Protein AF-A0A453B2I0-F1 (afdb_monomer_lite)

Foldseek 3Di:
DFDFDKDFLDDDDDDQAEAQADQDQLLQPQFACLLVSLCVSCVVCLVVLGAYEYAHDQRSQAAHDDDVCCVPPVHDPDDDWDPAPDDDPDPGPGGDRDTHQPVNNVVSCVVSSPPRYPFAFDDPQQPPGGRFDKDFDADPVGRVHGQEIETHFECYHRVDFRHRDPSSLVVCVVVCCVNPVPLPHGYMYGHGAAAPVCQVVQAALCHDPPDPDDPCSNPHGHGHGPHYDCNVVSQVPRPNDDDDPD

Structure (mmCIF, N/CA/C/O backbone):
data_AF-A0A453B2I0-F1
#
_entry.id   AF-A0A453B2I0-F1
#
loop_
_atom_site.group_PDB
_atom_site.id
_atom_site.type_symbol
_atom_site.label_atom_id
_atom_site.label_alt_id
_atom_site.label_comp_id
_atom_site.label_asym_id
_atom_site.label_entity_id
_atom_site.label_seq_id
_atom_site.pdbx_PDB_ins_code
_atom_site.Cartn_x
_atom_site.Cartn_y
_atom_site.Cartn_z
_atom_site.occupancy
_atom_site.B_iso_or_equiv
_atom_site.auth_seq_id
_atom_site.auth_comp_id
_atom_site.auth_asym_id
_atom_site.auth_atom_id
_atom_site.pdbx_PDB_model_num
ATOM 1 N N . PRO A 1 1 ? 13.170 -11.222 -2.798 1.00 34.62 1 PRO A N 1
ATOM 2 C CA . PRO A 1 1 ? 11.830 -11.219 -2.153 1.00 34.62 1 PRO A CA 1
ATOM 3 C C . PRO A 1 1 ? 11.891 -10.342 -0.904 1.00 34.62 1 PRO A C 1
ATOM 5 O O . PRO A 1 1 ? 12.577 -10.706 0.041 1.00 34.62 1 PRO A O 1
ATOM 8 N N . ARG A 1 2 ? 11.288 -9.147 -0.922 1.00 44.72 2 ARG A N 1
ATOM 9 C CA . ARG A 1 2 ? 11.436 -8.199 0.192 1.00 44.72 2 ARG A CA 1
ATOM 10 C C . ARG A 1 2 ? 10.620 -8.670 1.405 1.00 44.72 2 ARG A C 1
ATOM 12 O O . ARG A 1 2 ? 9.463 -9.065 1.270 1.00 44.72 2 ARG A O 1
ATOM 19 N N . THR A 1 3 ? 11.234 -8.658 2.588 1.00 35.91 3 THR A N 1
ATOM 20 C CA . THR A 1 3 ? 10.587 -8.991 3.867 1.00 35.91 3 THR A CA 1
ATOM 21 C C . THR A 1 3 ? 9.448 -8.008 4.139 1.00 35.91 3 THR A C 1
ATOM 23 O O . THR A 1 3 ? 9.692 -6.815 4.275 1.00 35.91 3 THR A O 1
ATOM 26 N N . GLN A 1 4 ? 8.211 -8.500 4.209 1.00 45.75 4 GLN A N 1
ATOM 27 C CA . GLN A 1 4 ? 7.006 -7.694 4.440 1.00 45.75 4 GLN A CA 1
ATOM 28 C C . GLN A 1 4 ? 6.841 -7.356 5.929 1.00 45.75 4 GLN A C 1
ATOM 30 O O . GLN A 1 4 ? 7.107 -8.194 6.793 1.00 45.75 4 GLN A O 1
ATOM 35 N N . VAL A 1 5 ? 6.350 -6.151 6.239 1.00 40.97 5 VAL A N 1
ATOM 36 C CA . VAL A 1 5 ? 6.041 -5.733 7.616 1.00 40.97 5 VAL A CA 1
ATOM 37 C C . VAL A 1 5 ? 4.532 -5.676 7.825 1.00 40.97 5 VAL A C 1
ATOM 39 O O . VAL A 1 5 ? 3.816 -4.919 7.183 1.00 40.97 5 VAL A O 1
ATOM 42 N N . SER A 1 6 ? 4.041 -6.462 8.779 1.00 44.38 6 SER A N 1
ATOM 43 C CA . SER A 1 6 ? 2.714 -6.282 9.374 1.00 44.38 6 SER A CA 1
ATOM 44 C C . SER A 1 6 ? 2.896 -5.908 10.835 1.00 44.38 6 SER A C 1
ATOM 46 O O . SER A 1 6 ? 3.494 -6.678 11.587 1.00 44.38 6 SER A O 1
A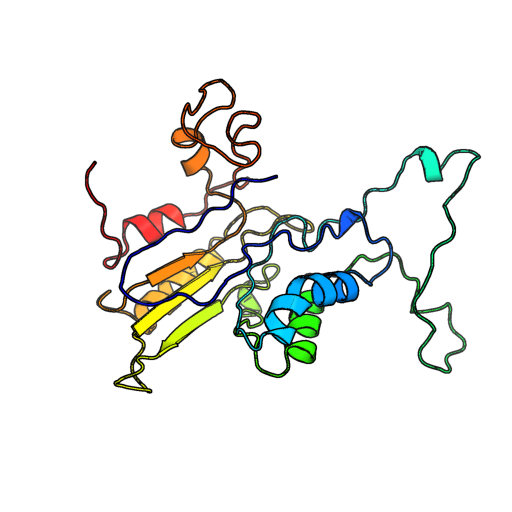TOM 48 N N . VAL A 1 7 ? 2.378 -4.754 11.258 1.00 42.12 7 VAL A N 1
ATOM 49 C CA . VAL A 1 7 ? 2.330 -4.417 12.684 1.00 42.12 7 VAL A CA 1
ATOM 50 C C . VAL A 1 7 ? 1.021 -4.966 13.246 1.00 42.12 7 VAL A C 1
ATOM 52 O O . VAL A 1 7 ? -0.062 -4.439 12.984 1.00 42.12 7 VAL A O 1
ATOM 55 N N . LEU A 1 8 ? 1.127 -6.069 13.993 1.00 33.72 8 LEU A N 1
ATOM 56 C CA . LEU A 1 8 ? -0.002 -6.715 14.657 1.00 33.72 8 LEU A CA 1
ATOM 57 C C . LEU A 1 8 ? -0.213 -6.126 16.059 1.00 33.72 8 LEU A C 1
ATOM 59 O O . LEU A 1 8 ? 0.605 -6.365 16.945 1.00 33.72 8 LEU A O 1
ATOM 63 N N . VAL A 1 9 ? -1.343 -5.454 16.299 1.00 36.81 9 VAL A N 1
ATOM 64 C CA . VAL A 1 9 ? -1.852 -5.201 17.658 1.00 36.81 9 VAL A CA 1
ATOM 65 C C . VAL A 1 9 ? -3.066 -6.110 17.891 1.00 36.81 9 VAL A C 1
ATOM 67 O O . VAL A 1 9 ? -4.068 -6.047 17.184 1.00 36.81 9 VAL A O 1
ATOM 70 N N . GLN A 1 10 ? -2.936 -7.053 18.829 1.00 29.27 10 GLN A N 1
ATOM 71 C CA . GLN A 1 10 ? -3.832 -8.212 18.974 1.00 29.27 10 GLN A CA 1
ATOM 72 C C . GLN A 1 10 ? -5.294 -7.890 19.340 1.00 29.27 10 GLN A C 1
ATOM 74 O O . GLN A 1 10 ? -5.550 -7.144 20.284 1.00 29.27 10 GLN A O 1
ATOM 79 N N . SER A 1 11 ? -6.225 -8.639 18.719 1.00 32.22 11 SER A N 1
ATOM 80 C CA . SER A 1 11 ? -7.375 -9.298 19.378 1.00 32.22 11 SER A CA 1
ATOM 81 C C . SER A 1 11 ? -8.093 -10.314 18.457 1.00 32.22 11 SER A C 1
ATOM 83 O O . SER A 1 11 ? -8.585 -9.954 17.392 1.00 32.22 11 SER A O 1
ATOM 85 N N . GLY A 1 12 ? -8.164 -11.579 18.898 1.00 34.41 12 GLY A N 1
ATOM 86 C CA . GLY A 1 12 ? -9.305 -12.522 18.839 1.00 34.41 12 GLY A CA 1
ATOM 87 C C . GLY A 1 12 ? -10.030 -12.943 17.543 1.00 34.41 12 GLY A C 1
ATOM 88 O O . GLY A 1 12 ? -10.676 -13.988 17.566 1.00 34.41 12 GLY A O 1
ATOM 89 N N . GLY A 1 13 ? -9.979 -12.202 16.436 1.00 39.69 13 GLY A N 1
ATOM 90 C CA . GLY A 1 13 ? -10.723 -12.521 15.205 1.00 39.69 13 GLY A CA 1
ATOM 91 C C . GLY A 1 13 ? -9.859 -13.176 14.125 1.00 39.69 13 GLY A C 1
ATOM 92 O O . GLY A 1 13 ? -8.660 -12.918 14.056 1.00 39.69 13 GLY A O 1
ATOM 93 N N . ARG A 1 14 ? -10.448 -13.999 13.239 1.00 46.69 14 ARG A N 1
ATOM 94 C CA . ARG A 1 14 ? -9.768 -14.401 11.991 1.00 46.69 14 ARG A CA 1
ATOM 95 C C . ARG A 1 14 ? -9.670 -13.160 11.089 1.00 46.69 14 ARG A C 1
ATOM 97 O O . ARG A 1 14 ? -10.722 -12.686 10.659 1.00 46.69 14 ARG A O 1
ATOM 104 N N . PRO A 1 15 ? -8.471 -12.616 10.812 1.00 58.12 15 PRO A N 1
ATOM 105 C CA . PRO A 1 15 ? -8.341 -11.414 9.998 1.00 58.12 15 PRO A CA 1
ATOM 106 C C . PRO A 1 15 ? -8.718 -11.703 8.542 1.00 58.12 15 PRO A C 1
ATOM 108 O O . PRO A 1 15 ? -8.568 -12.831 8.063 1.00 58.12 15 PRO A O 1
ATOM 111 N N . ILE A 1 16 ? -9.174 -10.674 7.828 1.00 59.69 16 ILE A N 1
ATOM 112 C CA . ILE A 1 16 ? -9.364 -10.736 6.376 1.00 59.69 16 ILE A CA 1
ATOM 113 C C . ILE A 1 16 ? -7.984 -10.949 5.732 1.00 59.69 16 ILE A C 1
ATOM 115 O O . ILE A 1 16 ? -7.068 -10.167 6.017 1.00 59.69 16 ILE A O 1
ATOM 119 N N . PRO A 1 17 ? -7.799 -11.984 4.884 1.00 72.00 17 PRO A N 1
ATOM 120 C CA . PRO A 1 17 ? -6.558 -12.165 4.146 1.00 72.00 17 PRO A CA 1
ATOM 121 C C . PRO A 1 17 ? -6.217 -10.892 3.381 1.00 72.00 17 PRO A C 1
ATOM 123 O O . PRO A 1 17 ? -7.008 -10.412 2.568 1.00 72.00 17 PRO A O 1
ATOM 126 N N . SER A 1 18 ? -5.044 -10.342 3.669 1.00 67.00 18 SER A N 1
ATOM 127 C CA . SER A 1 18 ? -4.593 -9.096 3.071 1.00 67.00 18 SER A CA 1
ATOM 128 C C . SER A 1 18 ? -3.330 -9.362 2.267 1.00 67.00 18 SER A C 1
ATOM 130 O O . SER A 1 18 ? -2.292 -9.604 2.881 1.00 67.00 18 SER A O 1
ATOM 132 N N . PRO A 1 19 ? -3.387 -9.387 0.924 1.00 67.25 19 PRO A N 1
ATOM 133 C CA . PRO A 1 19 ? -2.178 -9.362 0.122 1.00 67.25 19 PRO A CA 1
ATOM 134 C C . PRO A 1 19 ? -1.376 -8.102 0.437 1.00 67.25 19 PRO A C 1
ATOM 136 O O . PRO A 1 19 ? -1.877 -6.984 0.303 1.00 67.25 19 PRO A O 1
ATOM 139 N N . LEU A 1 20 ? -0.142 -8.294 0.893 1.00 78.50 20 LEU A N 1
ATOM 140 C CA . LEU A 1 20 ? 0.717 -7.215 1.367 1.00 78.50 20 LEU A CA 1
ATOM 141 C C . LEU A 1 20 ? 1.665 -6.730 0.271 1.00 78.50 20 LEU A C 1
ATOM 143 O O . LEU A 1 20 ? 2.849 -6.585 0.538 1.00 78.50 20 LEU A O 1
ATOM 147 N N . GLY A 1 21 ? 1.159 -6.512 -0.941 1.00 77.12 21 GLY A N 1
ATOM 148 C CA . GLY A 1 21 ? 1.924 -6.012 -2.085 1.00 77.12 21 GLY A CA 1
ATOM 149 C C . GLY A 1 21 ? 2.740 -7.060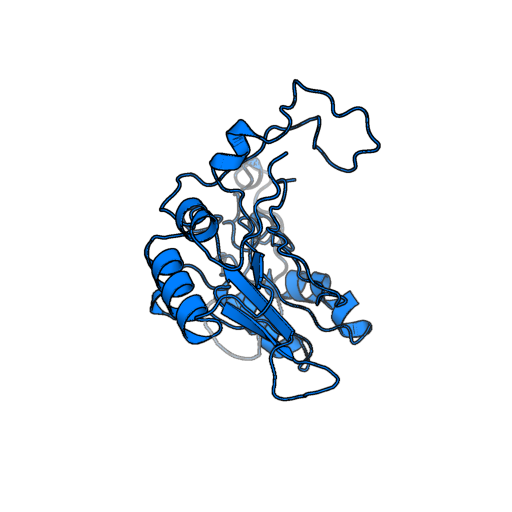 -2.841 1.00 77.12 21 GLY A C 1
ATOM 150 O O . GLY A 1 21 ? 2.861 -8.209 -2.410 1.00 77.12 21 GLY A O 1
ATOM 151 N N . ASP A 1 22 ? 3.292 -6.630 -3.975 1.00 84.88 22 ASP A N 1
ATOM 152 C CA . ASP A 1 22 ? 4.117 -7.407 -4.909 1.00 84.88 22 ASP A CA 1
ATOM 153 C C . ASP A 1 22 ? 3.416 -8.671 -5.442 1.00 84.88 22 ASP A C 1
ATOM 155 O O . ASP A 1 22 ? 4.010 -9.746 -5.570 1.00 84.88 22 ASP A O 1
ATOM 159 N N . LEU A 1 23 ? 2.126 -8.555 -5.764 1.00 78.50 23 LEU A N 1
ATOM 160 C CA . LEU A 1 23 ? 1.372 -9.625 -6.423 1.00 78.50 23 LEU A CA 1
ATOM 161 C C . LEU A 1 23 ? 1.708 -9.743 -7.905 1.00 78.50 23 LEU A C 1
ATOM 163 O O . LEU A 1 23 ? 1.599 -10.827 -8.486 1.00 78.50 23 LEU A O 1
ATOM 167 N N . VAL A 1 24 ? 2.081 -8.627 -8.522 1.00 76.94 24 VAL A N 1
ATOM 168 C CA . VAL A 1 24 ? 2.541 -8.574 -9.903 1.00 76.94 24 VAL A CA 1
ATOM 169 C C . VAL A 1 24 ? 3.858 -7.824 -9.956 1.00 76.94 24 VAL A C 1
ATOM 171 O O . VAL A 1 24 ? 4.085 -6.876 -9.218 1.00 76.94 24 VAL A O 1
ATOM 174 N N . THR A 1 25 ? 4.739 -8.240 -10.856 1.00 75.38 25 THR A N 1
ATOM 175 C CA . THR A 1 25 ? 5.940 -7.471 -11.182 1.00 75.38 25 THR A CA 1
ATOM 176 C C . THR A 1 25 ? 5.654 -6.736 -12.481 1.00 75.38 25 THR A C 1
ATOM 178 O O . THR A 1 25 ? 5.808 -7.292 -13.571 1.00 75.38 25 THR A O 1
ATOM 181 N N . ALA A 1 26 ? 5.134 -5.511 -12.370 1.00 63.25 26 ALA A N 1
ATOM 182 C CA . ALA A 1 26 ? 4.704 -4.724 -13.525 1.00 63.25 26 ALA A CA 1
ATOM 183 C C . ALA A 1 26 ? 5.858 -4.424 -14.499 1.00 63.25 26 ALA A C 1
ATOM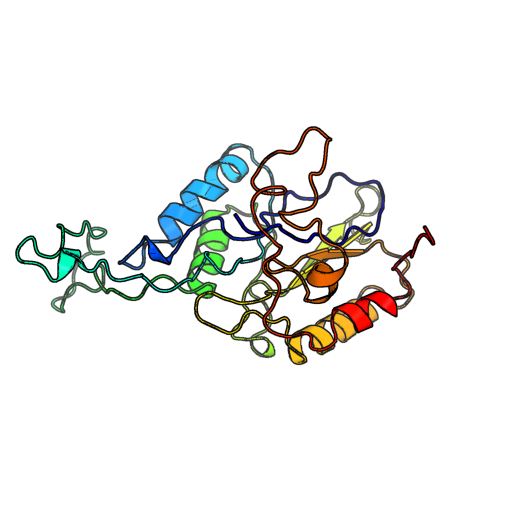 185 O O . ALA A 1 26 ? 5.611 -4.273 -15.696 1.00 63.25 26 ALA A O 1
ATOM 186 N N . ASN A 1 27 ? 7.113 -4.475 -14.031 1.00 63.53 27 ASN A N 1
ATOM 187 C CA . ASN A 1 27 ? 8.300 -4.341 -14.876 1.00 63.53 27 ASN A CA 1
ATOM 188 C C . ASN A 1 27 ? 8.436 -5.432 -15.956 1.00 63.53 27 ASN A C 1
ATOM 190 O O . ASN A 1 27 ? 9.215 -5.262 -16.884 1.00 63.53 27 ASN A O 1
ATOM 194 N N . ASN A 1 28 ? 7.691 -6.537 -15.847 1.00 58.59 28 ASN A N 1
ATOM 195 C CA . ASN A 1 28 ? 7.706 -7.646 -16.800 1.00 58.59 28 ASN A CA 1
ATOM 196 C C . ASN A 1 28 ? 6.510 -7.614 -17.764 1.00 58.59 28 ASN A C 1
ATOM 198 O O . ASN A 1 28 ? 6.347 -8.524 -18.579 1.00 58.59 28 ASN A O 1
ATOM 202 N N . VAL A 1 29 ? 5.653 -6.590 -17.677 1.00 70.56 29 VAL A N 1
ATOM 203 C CA . VAL A 1 29 ? 4.478 -6.443 -18.541 1.00 70.56 29 VAL A CA 1
ATOM 204 C C . VAL A 1 29 ? 4.628 -5.160 -19.370 1.00 70.56 29 VAL A C 1
ATOM 206 O O . VAL A 1 29 ? 4.280 -4.079 -18.899 1.00 70.56 29 VAL A O 1
ATOM 209 N N . PRO A 1 30 ? 5.150 -5.253 -20.609 1.00 63.34 30 PRO A N 1
ATOM 210 C CA . PRO A 1 30 ? 5.475 -4.073 -21.413 1.00 63.34 30 PRO A CA 1
ATOM 211 C C . PRO A 1 30 ? 4.244 -3.248 -21.818 1.00 63.34 30 PRO A C 1
ATOM 213 O O . PRO A 1 30 ? 4.336 -2.035 -21.979 1.00 63.34 30 PRO A O 1
ATOM 216 N N . VAL A 1 31 ? 3.088 -3.898 -21.971 1.00 63.94 31 VAL A N 1
ATOM 217 C CA . VAL A 1 31 ? 1.804 -3.285 -22.356 1.00 63.94 31 VAL A CA 1
ATOM 218 C C . VAL A 1 31 ? 0.918 -3.138 -21.117 1.00 63.94 31 VAL A C 1
ATOM 220 O O . VAL A 1 31 ? 1.077 -3.904 -20.172 1.00 63.94 31 VAL A O 1
ATOM 223 N N . ALA A 1 32 ? -0.034 -2.198 -21.113 1.00 64.19 32 ALA A N 1
ATOM 224 C CA . ALA A 1 32 ? -1.012 -1.988 -20.034 1.00 64.19 32 ALA A CA 1
ATOM 225 C C . ALA A 1 32 ? -1.962 -3.196 -19.816 1.00 64.19 32 ALA A C 1
ATOM 227 O O . ALA A 1 32 ? -3.158 -3.142 -20.090 1.00 64.19 32 ALA A O 1
ATOM 228 N N . ASN A 1 33 ? -1.415 -4.318 -19.351 1.00 74.38 33 ASN A N 1
ATOM 229 C CA . ASN A 1 33 ? -2.093 -5.596 -19.155 1.00 74.38 33 ASN A CA 1
ATOM 230 C C . ASN A 1 33 ? -1.786 -6.196 -17.772 1.00 74.38 33 ASN A C 1
ATOM 232 O O . ASN A 1 33 ? -2.158 -7.337 -17.492 1.00 74.38 33 ASN A O 1
ATOM 236 N N . ALA A 1 34 ? -1.116 -5.458 -16.879 1.00 82.12 34 ALA A N 1
ATOM 237 C CA . ALA A 1 34 ? -0.824 -5.970 -15.541 1.00 82.12 34 ALA A CA 1
ATOM 238 C C . ALA A 1 34 ? -2.122 -6.277 -14.770 1.00 82.12 34 ALA A C 1
ATOM 240 O O . ALA A 1 34 ? -2.162 -7.253 -14.028 1.00 82.12 34 ALA A O 1
ATOM 241 N N . SER A 1 35 ? -3.223 -5.566 -15.054 1.00 82.62 35 SER A N 1
ATOM 242 C CA . SER A 1 35 ? -4.561 -5.850 -14.509 1.00 82.62 35 SER A CA 1
ATOM 243 C C . SER A 1 35 ? -5.070 -7.270 -14.797 1.00 82.62 35 SER A C 1
ATOM 245 O O . SER A 1 35 ? -5.815 -7.826 -13.994 1.00 82.62 35 SER A O 1
ATOM 247 N N . LEU A 1 36 ? -4.676 -7.895 -15.915 1.00 83.81 36 LEU A N 1
ATOM 248 C CA . LEU A 1 36 ? -5.022 -9.293 -16.202 1.00 83.81 36 LEU A CA 1
ATOM 249 C C . LEU A 1 36 ? -4.270 -10.256 -15.278 1.00 83.81 36 LEU A C 1
ATOM 251 O O . LEU A 1 36 ? -4.846 -11.226 -14.786 1.00 83.81 36 LEU A O 1
ATOM 255 N N . TYR A 1 37 ? -2.979 -10.011 -15.058 1.00 84.25 37 TYR A N 1
ATOM 256 C CA . TYR A 1 37 ? -2.164 -10.819 -14.151 1.00 84.25 37 TYR A CA 1
ATOM 257 C C . TYR A 1 37 ? -2.585 -10.608 -12.700 1.00 84.25 37 TYR A C 1
ATOM 259 O O . TYR A 1 37 ? -2.692 -11.580 -11.955 1.00 84.25 37 TYR A O 1
ATOM 267 N N . TRP A 1 38 ? -2.935 -9.371 -12.350 1.00 86.88 38 TRP A N 1
ATOM 268 C CA . TRP A 1 38 ? -3.548 -9.019 -11.079 1.00 86.88 38 TRP A CA 1
ATOM 269 C C . TRP A 1 38 ? -4.821 -9.832 -10.842 1.00 86.88 38 TRP A C 1
ATOM 271 O O . TRP A 1 38 ? -4.924 -10.545 -9.846 1.00 86.88 38 TRP A O 1
ATOM 281 N N . ASP A 1 39 ? -5.746 -9.828 -11.811 1.00 86.44 39 ASP A N 1
ATOM 282 C CA . ASP A 1 39 ? -6.980 -10.615 -11.747 1.00 86.44 39 ASP A CA 1
ATOM 283 C C . ASP A 1 39 ? -6.704 -12.112 -11.550 1.00 86.44 39 ASP A C 1
ATOM 285 O O . ASP A 1 39 ? -7.342 -12.773 -10.727 1.00 86.44 39 ASP A O 1
ATOM 289 N N . ARG A 1 40 ? -5.712 -12.657 -12.265 1.00 87.44 40 ARG A N 1
ATOM 290 C CA . ARG A 1 40 ? -5.294 -14.056 -12.107 1.00 87.44 40 ARG A CA 1
ATOM 291 C C . ARG A 1 40 ? -4.765 -14.334 -10.702 1.00 87.44 40 ARG A C 1
ATOM 293 O O . ARG A 1 40 ? -5.149 -15.362 -10.139 1.00 87.44 40 ARG A O 1
ATOM 300 N N . ALA A 1 41 ? -3.953 -13.441 -10.137 1.00 86.88 41 ALA A N 1
ATOM 301 C CA . ALA A 1 41 ? -3.374 -13.576 -8.802 1.00 86.88 41 ALA A CA 1
ATOM 302 C C . ALA A 1 41 ? -4.449 -13.593 -7.701 1.00 86.88 41 ALA A C 1
ATOM 304 O O . ALA A 1 41 ? -4.412 -14.457 -6.825 1.00 86.88 41 ALA A O 1
ATOM 305 N N . ILE A 1 42 ? -5.460 -12.722 -7.788 1.00 85.81 42 ILE A N 1
ATOM 306 C CA . ILE A 1 42 ? -6.567 -12.656 -6.812 1.00 85.81 42 ILE A CA 1
ATOM 307 C C . ILE A 1 42 ? -7.678 -13.688 -7.076 1.00 85.81 42 ILE A C 1
ATOM 309 O O . ILE A 1 42 ? -8.484 -14.001 -6.194 1.00 85.81 42 ILE A O 1
ATOM 313 N N . SER A 1 43 ? -7.721 -14.277 -8.277 1.00 88.38 43 SER A N 1
ATOM 314 C CA . SER A 1 43 ? -8.771 -15.218 -8.682 1.00 88.38 43 SER A CA 1
ATOM 315 C C . SER A 1 43 ? -8.995 -16.416 -7.741 1.00 88.38 43 SER A C 1
ATOM 317 O O . SER A 1 43 ? -10.148 -16.845 -7.634 1.00 88.38 43 SER A O 1
ATOM 319 N N . PRO A 1 44 ? -7.990 -16.987 -7.035 1.00 89.81 44 PRO A N 1
ATOM 320 C CA . PRO A 1 44 ? -8.234 -18.059 -6.074 1.00 89.81 44 PRO A CA 1
ATOM 321 C C . PRO A 1 44 ? -9.104 -17.617 -4.892 1.00 89.81 44 PRO A C 1
ATOM 323 O O . PRO A 1 44 ? -9.967 -18.390 -4.477 1.00 89.81 44 PRO A O 1
ATOM 326 N N . ALA A 1 45 ? -8.918 -16.395 -4.379 1.00 86.56 45 ALA A N 1
ATOM 327 C CA . ALA A 1 45 ? -9.744 -15.845 -3.303 1.00 86.56 45 ALA A CA 1
ATOM 328 C C . ALA A 1 45 ? -11.186 -15.647 -3.787 1.00 86.56 45 ALA A C 1
ATOM 330 O O . ALA A 1 45 ? -12.123 -16.161 -3.170 1.00 86.56 45 ALA A O 1
ATOM 331 N N . ARG A 1 46 ? -11.350 -15.045 -4.976 1.00 89.12 46 ARG A N 1
ATOM 332 C CA . ARG A 1 46 ? -12.656 -14.881 -5.632 1.00 89.12 46 ARG A CA 1
ATOM 333 C C . ARG A 1 46 ? -13.380 -16.210 -5.843 1.00 89.12 46 ARG A C 1
ATOM 335 O O . ARG A 1 46 ? -14.528 -16.347 -5.433 1.00 89.12 46 ARG A O 1
ATOM 342 N N . ARG A 1 47 ? -12.719 -17.218 -6.429 1.00 91.62 47 ARG A N 1
ATOM 343 C CA . ARG A 1 47 ? -13.318 -18.548 -6.672 1.00 91.62 47 ARG A CA 1
ATOM 344 C C . ARG A 1 47 ? -13.746 -19.259 -5.389 1.00 91.62 47 ARG A C 1
ATOM 346 O O . ARG A 1 47 ? -14.628 -20.107 -5.440 1.00 91.62 47 ARG A O 1
ATOM 353 N N . ARG A 1 48 ? -13.112 -18.943 -4.257 1.00 91.00 48 ARG A N 1
ATOM 354 C CA . ARG A 1 48 ? -13.433 -19.516 -2.943 1.00 91.00 48 ARG A CA 1
ATOM 355 C C . ARG A 1 48 ? -14.431 -18.672 -2.147 1.00 91.00 48 ARG A C 1
ATOM 357 O O . ARG A 1 48 ? -14.755 -19.053 -1.029 1.00 91.00 48 ARG A O 1
ATOM 364 N N . GLY A 1 49 ? -14.899 -17.543 -2.689 1.00 89.69 49 GLY A N 1
ATOM 365 C CA . GLY A 1 49 ? -15.787 -16.622 -1.978 1.00 89.69 49 GLY A CA 1
ATOM 366 C C . GLY A 1 49 ? -15.147 -16.001 -0.734 1.00 89.69 49 GLY A C 1
ATOM 367 O O . GLY A 1 49 ? -15.857 -15.627 0.193 1.00 89.69 49 GLY A O 1
ATOM 368 N N . VAL A 1 50 ? -13.814 -15.934 -0.681 1.00 88.75 50 VAL A N 1
ATOM 369 C CA . VAL A 1 50 ? -13.072 -15.386 0.459 1.00 88.75 50 VAL A CA 1
ATOM 370 C C . VAL A 1 50 ? -12.853 -13.898 0.208 1.00 88.75 50 VAL A C 1
ATOM 372 O O . VAL A 1 50 ? -12.205 -13.582 -0.786 1.00 88.75 50 VAL A O 1
ATOM 375 N N . PRO A 1 51 ? -13.362 -12.987 1.059 1.00 89.56 51 PRO A N 1
ATOM 376 C CA . PRO A 1 51 ? -13.061 -11.563 0.947 1.00 89.56 51 PRO A CA 1
ATOM 377 C C . PRO A 1 51 ? -11.573 -11.276 1.168 1.00 89.56 51 PRO A C 1
ATOM 379 O O . PRO A 1 51 ? -10.925 -11.978 1.946 1.00 89.56 51 PRO A O 1
ATOM 382 N N . TRP A 1 52 ? -11.045 -10.230 0.534 1.00 91.50 52 TRP A N 1
ATOM 383 C CA . TRP A 1 52 ? -9.646 -9.807 0.685 1.00 91.50 52 TRP A CA 1
ATOM 384 C C . TRP A 1 52 ? -9.510 -8.282 0.715 1.00 91.50 52 TRP A C 1
ATOM 386 O O . TRP A 1 52 ? -10.448 -7.564 0.366 1.00 91.50 52 TRP A O 1
ATOM 396 N N . SER A 1 53 ? -8.340 -7.793 1.120 1.00 92.19 53 SER A N 1
ATOM 397 C CA . SER A 1 53 ? -7.971 -6.371 1.078 1.00 92.19 53 SER A CA 1
ATOM 398 C C . SER A 1 53 ? -6.503 -6.189 0.689 1.00 92.19 53 SER A C 1
ATOM 400 O O . SER A 1 53 ? -5.618 -6.725 1.341 1.00 92.19 53 SER A O 1
ATOM 402 N N . THR A 1 54 ? -6.246 -5.421 -0.359 1.00 91.69 54 THR A N 1
ATOM 403 C CA . THR A 1 54 ? -4.935 -5.173 -0.966 1.00 91.69 54 THR A CA 1
ATOM 404 C C . THR A 1 54 ? -4.242 -3.922 -0.415 1.00 91.69 54 THR A C 1
ATOM 406 O O . THR A 1 54 ? -4.842 -2.846 -0.356 1.00 91.69 54 THR A O 1
ATOM 409 N N . VAL A 1 55 ? -2.942 -4.025 -0.132 1.00 93.06 55 VAL A N 1
ATOM 410 C CA . VAL A 1 55 ? -2.005 -2.886 -0.139 1.00 93.06 55 VAL A CA 1
ATOM 411 C C . VAL A 1 55 ? -0.969 -3.106 -1.236 1.00 93.06 55 VAL A C 1
ATOM 413 O O . VAL A 1 55 ? -0.554 -4.242 -1.446 1.00 93.06 55 VAL A O 1
ATOM 416 N N . PHE A 1 56 ? -0.586 -2.056 -1.961 1.00 92.94 56 PHE A N 1
ATOM 417 C CA . PHE A 1 56 ? 0.394 -2.172 -3.039 1.00 92.94 56 PHE A CA 1
ATOM 418 C C . PHE A 1 56 ? 1.829 -2.217 -2.517 1.00 92.94 56 PHE A C 1
ATOM 420 O O . PHE A 1 56 ? 2.190 -1.513 -1.569 1.00 92.94 56 PHE A O 1
ATOM 427 N N . GLY A 1 57 ? 2.638 -3.032 -3.185 1.00 91.25 57 GLY A N 1
ATOM 428 C CA . GLY A 1 57 ? 4.085 -3.069 -3.068 1.00 91.25 57 GLY A CA 1
ATOM 429 C C . GLY A 1 57 ? 4.779 -2.378 -4.229 1.00 91.25 57 GLY A C 1
ATOM 430 O O . GLY A 1 57 ? 4.143 -1.956 -5.195 1.00 91.25 57 GLY A O 1
ATOM 431 N N . ASN A 1 58 ? 6.096 -2.215 -4.118 1.00 89.94 58 ASN A N 1
ATOM 432 C CA . ASN A 1 58 ? 6.871 -1.451 -5.093 1.00 89.94 58 ASN A CA 1
ATO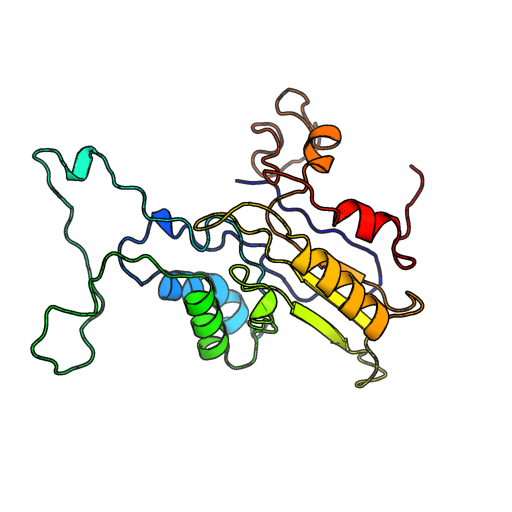M 433 C C . ASN A 1 58 ? 6.931 -2.136 -6.466 1.00 89.94 58 ASN A C 1
ATOM 435 O O . ASN A 1 58 ? 7.135 -1.456 -7.467 1.00 89.94 58 ASN A O 1
ATOM 439 N N . HIS A 1 59 ? 6.754 -3.457 -6.539 1.00 88.88 59 HIS A N 1
ATOM 440 C CA . HIS A 1 59 ? 6.758 -4.176 -7.811 1.00 88.88 59 HIS A CA 1
ATOM 441 C C . HIS A 1 59 ? 5.430 -4.075 -8.566 1.00 88.88 59 HIS A C 1
ATOM 443 O O . HIS A 1 59 ? 5.430 -4.229 -9.792 1.00 88.88 59 HIS A O 1
ATOM 449 N N . ASP A 1 60 ? 4.330 -3.768 -7.871 1.00 88.50 60 ASP A N 1
ATOM 450 C CA . ASP A 1 60 ? 2.988 -3.770 -8.458 1.00 88.50 60 ASP A CA 1
ATOM 451 C C . ASP A 1 60 ? 2.806 -2.688 -9.533 1.00 88.50 60 ASP A C 1
ATOM 453 O O . ASP A 1 60 ? 1.967 -2.843 -10.413 1.00 88.50 60 ASP A O 1
ATOM 457 N N . ASP A 1 61 ? 3.613 -1.626 -9.519 1.00 87.25 61 ASP A N 1
ATOM 458 C CA . ASP A 1 61 ? 3.618 -0.560 -10.531 1.00 87.25 61 ASP A CA 1
ATOM 459 C C . ASP A 1 61 ? 5.026 -0.162 -10.998 1.00 87.25 61 ASP A C 1
ATOM 461 O O . ASP A 1 61 ? 5.238 0.944 -11.503 1.00 87.25 61 ASP A O 1
ATOM 465 N N . MET A 1 62 ? 6.004 -1.051 -10.823 1.00 84.88 62 MET A N 1
ATOM 466 C CA . MET A 1 62 ? 7.373 -0.797 -11.263 1.00 84.88 62 MET A CA 1
ATOM 467 C C . MET A 1 62 ? 7.433 -0.609 -12.788 1.00 84.88 62 MET A C 1
ATOM 469 O O . MET A 1 62 ? 6.787 -1.369 -13.519 1.00 84.88 62 MET A O 1
ATOM 473 N N . PRO A 1 63 ? 8.191 0.383 -13.294 1.00 78.69 63 PRO A N 1
ATOM 474 C CA . PRO A 1 63 ? 8.331 0.589 -14.730 1.00 78.69 63 PRO A CA 1
ATOM 475 C C . PRO A 1 63 ? 8.962 -0.627 -15.412 1.00 78.69 63 PRO A C 1
ATOM 477 O O . PRO A 1 63 ? 9.770 -1.336 -14.818 1.00 78.69 63 PRO A O 1
ATOM 480 N N . PHE A 1 64 ? 8.608 -0.836 -16.683 1.00 78.12 64 PHE A N 1
ATOM 481 C CA . PHE A 1 64 ? 9.217 -1.866 -17.523 1.00 78.12 64 PHE A CA 1
ATOM 482 C C . PHE A 1 64 ? 10.730 -1.654 -17.644 1.00 78.12 64 PHE A C 1
ATOM 484 O O . PHE A 1 64 ? 11.183 -0.569 -18.019 1.00 78.12 64 PHE A O 1
ATOM 491 N N . GLU A 1 65 ? 11.503 -2.696 -17.344 1.00 78.50 65 GLU A N 1
ATOM 492 C CA . GLU A 1 65 ? 12.949 -2.701 -17.554 1.00 78.50 65 GLU A CA 1
ATOM 493 C C . GLU A 1 65 ? 13.242 -3.181 -18.970 1.00 78.50 65 GLU A C 1
ATOM 495 O O . GLU A 1 65 ? 12.914 -4.305 -19.340 1.00 78.50 65 GLU A O 1
ATOM 500 N N . TRP A 1 66 ? 13.855 -2.316 -19.775 1.00 79.81 66 TRP A N 1
ATOM 501 C CA . TRP A 1 66 ? 14.154 -2.604 -21.171 1.00 79.81 66 TRP A CA 1
ATOM 502 C C . TRP A 1 66 ? 15.294 -3.626 -21.299 1.00 79.81 66 TRP A C 1
ATOM 504 O O . TRP A 1 66 ? 16.430 -3.284 -20.957 1.00 79.81 66 TRP A O 1
ATOM 514 N N . PRO A 1 67 ? 15.051 -4.842 -21.832 1.00 82.81 67 PRO A N 1
ATOM 515 C CA . PRO A 1 67 ? 16.109 -5.833 -21.985 1.00 82.81 67 PRO A CA 1
ATOM 516 C C . PRO A 1 67 ? 17.126 -5.360 -23.033 1.00 82.81 67 PRO A C 1
ATOM 518 O O . PRO A 1 67 ? 16.727 -5.056 -24.164 1.00 82.81 67 PRO A O 1
ATOM 521 N N . PRO A 1 68 ? 18.431 -5.288 -22.714 1.00 86.25 68 PRO A N 1
ATOM 522 C CA . PRO A 1 68 ? 19.451 -4.842 -23.664 1.00 86.25 68 PRO A CA 1
ATOM 523 C C . PRO A 1 68 ? 19.457 -5.650 -24.970 1.00 86.25 68 PRO A C 1
ATOM 525 O O . PRO A 1 68 ? 19.740 -5.112 -26.040 1.00 86.25 68 PRO A O 1
ATOM 528 N N . GLU A 1 69 ? 19.085 -6.930 -24.907 1.00 87.94 69 GLU A N 1
ATOM 529 C CA . GLU A 1 69 ? 19.017 -7.851 -26.043 1.00 87.94 69 GLU A CA 1
ATOM 530 C C . GLU A 1 69 ? 18.000 -7.401 -27.093 1.00 87.94 69 GLU A C 1
ATOM 532 O O . GLU A 1 69 ? 18.184 -7.678 -28.279 1.00 87.94 69 GLU A O 1
ATOM 537 N N . TRP A 1 70 ? 16.958 -6.670 -26.690 1.00 86.25 70 TRP A N 1
ATOM 538 C CA . TRP A 1 70 ? 15.945 -6.150 -27.610 1.00 86.25 70 TRP A CA 1
ATOM 539 C C . TRP A 1 70 ? 16.505 -5.075 -28.548 1.00 86.25 70 TRP A C 1
ATOM 541 O O . TRP A 1 70 ? 15.955 -4.846 -29.624 1.00 86.25 70 TRP A O 1
ATOM 551 N N . PHE A 1 71 ? 17.618 -4.445 -28.161 1.00 87.06 71 PHE A N 1
ATOM 552 C CA . PHE A 1 71 ? 18.361 -3.471 -28.967 1.00 87.06 71 PHE A CA 1
ATOM 553 C C . PHE A 1 71 ? 19.569 -4.098 -29.677 1.00 87.06 71 PHE A C 1
ATOM 555 O O . PHE A 1 71 ? 20.350 -3.398 -30.321 1.00 87.06 71 PHE A O 1
ATOM 562 N N . SER A 1 72 ? 19.735 -5.418 -29.566 1.00 89.44 72 SER A N 1
ATOM 563 C CA . SER A 1 72 ? 20.696 -6.189 -30.354 1.00 89.44 72 SER A CA 1
ATOM 564 C C . SER A 1 72 ? 20.115 -6.543 -31.737 1.00 89.44 72 SER A C 1
ATOM 566 O O . SER A 1 72 ? 18.924 -6.332 -31.977 1.00 89.44 72 SER A O 1
ATOM 568 N N . PRO A 1 73 ? 20.898 -7.151 -32.651 1.00 90.62 73 PRO A N 1
ATOM 569 C CA . PRO A 1 73 ? 20.382 -7.647 -33.931 1.00 90.62 73 PRO A CA 1
ATOM 570 C C . PRO A 1 73 ? 19.236 -8.668 -33.820 1.00 90.62 73 PRO A C 1
ATOM 572 O O . PRO A 1 73 ? 18.554 -8.907 -34.813 1.00 90.62 73 PRO A O 1
ATOM 575 N N . ALA A 1 74 ? 19.017 -9.272 -32.644 1.00 88.00 74 ALA A N 1
ATOM 576 C CA . ALA A 1 74 ? 17.870 -10.146 -32.396 1.00 88.00 74 ALA A CA 1
ATOM 577 C C . ALA A 1 74 ? 16.526 -9.387 -32.395 1.00 88.00 74 ALA A C 1
ATOM 579 O O . ALA A 1 74 ? 15.495 -9.985 -32.700 1.00 88.00 74 ALA A O 1
ATOM 580 N N . GLY A 1 75 ? 16.548 -8.081 -32.102 1.00 84.19 75 GLY A N 1
ATOM 581 C CA . GLY A 1 75 ? 15.375 -7.211 -32.083 1.00 84.19 75 GLY A CA 1
ATOM 582 C C . GLY A 1 75 ? 14.402 -7.468 -30.927 1.00 84.19 75 GLY A C 1
ATOM 583 O O . GLY A 1 75 ? 14.600 -8.338 -30.077 1.00 84.19 75 GLY A O 1
ATOM 584 N N . VAL A 1 76 ? 13.327 -6.678 -30.898 1.00 80.75 76 VAL A N 1
ATOM 585 C CA . VAL A 1 76 ? 12.236 -6.800 -29.920 1.00 80.75 76 VAL A CA 1
ATOM 586 C C . VAL A 1 76 ? 11.406 -8.060 -30.232 1.00 80.75 76 VAL A C 1
ATOM 588 O O . VAL A 1 76 ? 10.958 -8.210 -31.373 1.00 80.75 76 VAL A O 1
ATOM 591 N N . PRO A 1 77 ? 11.151 -8.957 -29.258 1.00 78.50 77 PRO A N 1
ATOM 592 C CA . PRO A 1 77 ? 10.257 -10.098 -29.443 1.00 78.50 77 PRO A CA 1
ATOM 593 C C . PRO A 1 77 ? 8.834 -9.670 -29.849 1.00 78.50 77 PRO A C 1
ATOM 595 O O . PRO A 1 77 ? 8.389 -8.586 -29.467 1.00 78.50 77 PRO A O 1
ATOM 598 N N . PRO A 1 78 ? 8.069 -10.515 -30.566 1.00 74.88 78 PRO A N 1
ATOM 599 C CA . PRO A 1 78 ? 6.678 -10.214 -30.896 1.00 74.88 78 PRO A CA 1
ATOM 600 C C . PRO A 1 78 ? 5.839 -9.941 -29.640 1.00 74.88 78 PRO A C 1
ATOM 602 O O . PRO A 1 78 ? 5.814 -10.747 -28.709 1.00 74.88 78 PRO A O 1
ATOM 605 N N . VAL A 1 79 ? 5.121 -8.817 -29.626 1.00 69.12 79 VAL A N 1
ATOM 606 C CA . VAL A 1 79 ? 4.218 -8.446 -28.529 1.00 69.12 79 VAL A CA 1
ATOM 607 C C . VAL A 1 79 ? 2.805 -8.933 -28.846 1.00 69.12 79 VAL A C 1
ATOM 609 O O . VAL A 1 79 ? 2.265 -8.651 -29.914 1.00 69.12 79 VAL A O 1
ATOM 612 N N . HIS A 1 80 ? 2.184 -9.653 -27.910 1.00 68.06 80 HIS A N 1
ATOM 613 C CA . HIS A 1 80 ? 0.779 -10.046 -28.010 1.00 68.06 80 HIS A CA 1
ATOM 614 C C . HIS A 1 80 ? -0.108 -9.005 -27.329 1.00 68.06 80 HIS A C 1
ATOM 616 O O . HIS A 1 80 ? -0.194 -8.962 -26.100 1.00 68.06 80 HIS A O 1
ATOM 622 N N . CYS A 1 81 ? -0.779 -8.180 -28.126 1.00 66.38 81 CYS A N 1
ATOM 623 C CA . CYS A 1 81 ? -1.718 -7.194 -27.609 1.00 66.38 81 CYS A CA 1
ATOM 624 C C . CYS A 1 81 ? -3.130 -7.774 -27.455 1.00 66.38 81 CYS A C 1
ATOM 626 O O . CYS A 1 81 ? -3.512 -8.680 -28.206 1.00 66.38 81 CYS A O 1
ATOM 628 N N . PRO A 1 82 ? -3.929 -7.267 -26.499 1.00 61.59 82 PRO A N 1
ATOM 629 C CA . PRO A 1 82 ? -5.353 -7.571 -26.444 1.00 61.59 82 PRO A CA 1
ATOM 630 C C . PRO A 1 82 ? -6.032 -7.159 -27.761 1.00 61.59 82 PRO A C 1
ATOM 632 O O . PRO A 1 82 ? -5.693 -6.104 -28.299 1.00 61.59 82 PRO A O 1
ATOM 635 N N . PRO A 1 83 ? -6.988 -7.944 -28.292 1.00 57.38 83 PRO A N 1
ATOM 636 C CA . PRO A 1 83 ? -7.715 -7.555 -29.495 1.00 57.38 83 PRO A CA 1
ATOM 637 C C . PRO A 1 83 ? -8.442 -6.228 -29.255 1.00 57.38 83 PRO A C 1
ATOM 639 O O . PRO A 1 83 ? -9.129 -6.072 -28.242 1.00 57.38 83 PRO A O 1
ATOM 642 N N . ALA A 1 84 ? -8.276 -5.279 -30.180 1.00 55.03 84 ALA A N 1
ATOM 643 C CA . ALA A 1 84 ? -8.903 -3.968 -30.103 1.00 55.03 84 ALA A CA 1
ATOM 644 C C . ALA A 1 84 ? -10.418 -4.108 -29.891 1.00 55.03 84 ALA A C 1
ATOM 646 O O . ALA A 1 84 ? -11.099 -4.829 -30.627 1.00 55.03 84 ALA A O 1
ATOM 647 N N . ALA A 1 85 ? -10.953 -3.390 -28.899 1.00 52.38 85 ALA A N 1
ATOM 648 C CA . ALA A 1 85 ? -12.380 -3.120 -28.859 1.00 52.38 85 ALA A CA 1
ATOM 649 C C . ALA A 1 85 ? -12.721 -2.394 -30.168 1.00 52.38 85 ALA A C 1
ATOM 651 O O . ALA A 1 85 ? -12.127 -1.371 -30.497 1.00 52.38 85 ALA A O 1
ATOM 652 N N . SER A 1 86 ? -13.587 -3.013 -30.959 1.00 47.75 86 SER A N 1
ATOM 653 C CA . SER A 1 86 ? -13.901 -2.668 -32.342 1.00 47.75 86 SER A CA 1
ATOM 654 C C . SER A 1 86 ? -13.985 -1.163 -32.641 1.00 47.75 86 SER A C 1
ATOM 656 O O . SER A 1 86 ? -14.704 -0.436 -31.961 1.00 47.75 86 SER A O 1
ATOM 658 N N . ALA A 1 87 ? -13.360 -0.794 -33.768 1.00 49.59 87 ALA A N 1
ATOM 659 C CA . ALA A 1 87 ? -13.565 0.405 -34.586 1.00 49.59 87 ALA A CA 1
ATOM 660 C C . ALA A 1 87 ? -13.016 1.746 -34.061 1.00 49.59 87 ALA A C 1
ATOM 662 O O . ALA A 1 87 ? -13.791 2.593 -33.640 1.00 49.59 87 ALA A O 1
ATOM 663 N N . MET A 1 88 ? -11.712 2.002 -34.241 1.00 45.62 88 MET A N 1
ATOM 664 C CA . MET A 1 88 ? -11.192 3.365 -34.462 1.00 45.62 88 MET A CA 1
ATOM 665 C C . MET A 1 88 ? -10.020 3.348 -35.471 1.00 45.62 88 MET A C 1
ATOM 667 O O . MET A 1 88 ? -9.191 2.442 -35.399 1.00 45.62 88 MET A O 1
ATOM 671 N N . PRO A 1 89 ? -9.932 4.316 -36.408 1.00 51.12 89 PRO A N 1
ATOM 672 C CA . PRO A 1 89 ? -8.861 4.421 -37.402 1.00 51.12 89 PRO A CA 1
ATOM 673 C C . PRO A 1 89 ? -7.690 5.289 -36.893 1.00 51.12 89 PRO A C 1
ATOM 675 O O . PRO A 1 89 ? -7.306 6.260 -37.532 1.00 51.12 89 PRO A O 1
ATOM 678 N N . GLU A 1 90 ? -7.143 4.952 -35.728 1.00 51.31 90 GLU A N 1
ATOM 679 C CA . GLU A 1 90 ? -5.996 5.614 -35.076 1.00 51.31 90 GLU A CA 1
ATOM 680 C C . GLU A 1 90 ? -5.027 4.514 -34.592 1.00 51.31 90 GLU A C 1
ATOM 682 O O . GLU A 1 90 ? -5.470 3.367 -34.449 1.00 51.31 90 GLU A O 1
ATOM 687 N N . PRO A 1 91 ? -3.719 4.780 -34.386 1.00 50.00 91 PRO A N 1
ATOM 688 C CA . PRO A 1 91 ? -2.760 3.724 -34.082 1.00 50.00 91 PRO A CA 1
ATOM 689 C C . PRO A 1 91 ? -3.186 3.002 -32.801 1.00 50.00 91 PRO A C 1
ATOM 691 O O . PRO A 1 91 ? -3.461 3.632 -31.783 1.00 50.00 91 PRO A O 1
ATOM 694 N N . ASP A 1 92 ? -3.287 1.680 -32.914 1.00 54.03 92 ASP A N 1
ATOM 695 C CA . ASP A 1 92 ? -3.826 0.729 -31.942 1.00 54.03 92 ASP A CA 1
ATOM 696 C C . ASP A 1 92 ? -3.661 1.164 -30.463 1.00 54.03 92 ASP A C 1
ATOM 698 O O . ASP A 1 92 ? -2.572 1.024 -29.891 1.00 54.03 92 ASP A O 1
ATOM 702 N N . PRO A 1 93 ? -4.722 1.671 -29.798 1.00 53.34 93 PRO A N 1
ATOM 703 C CA . PRO A 1 93 ? -4.641 2.086 -28.398 1.00 53.34 93 PRO A CA 1
ATOM 704 C C . PRO A 1 93 ? -4.377 0.913 -27.435 1.00 53.34 93 PRO A C 1
ATOM 706 O O . PRO A 1 93 ? -4.101 1.151 -26.256 1.00 53.34 93 PRO A O 1
ATOM 709 N N . GLY A 1 94 ? -4.448 -0.340 -27.908 1.00 53.81 94 GLY A N 1
ATOM 710 C CA . GLY A 1 94 ? -4.251 -1.549 -27.109 1.00 53.81 94 GLY A CA 1
ATOM 711 C C . GLY A 1 94 ? -2.791 -1.952 -26.874 1.00 53.81 94 GLY A C 1
ATOM 712 O O . GLY A 1 94 ? -2.534 -2.709 -25.940 1.00 53.81 94 GLY A O 1
ATOM 713 N N . CYS A 1 95 ? -1.836 -1.443 -27.663 1.00 61.12 95 CYS A N 1
ATOM 714 C CA . CYS A 1 95 ? -0.414 -1.832 -27.606 1.00 61.12 95 CYS A CA 1
ATOM 715 C C . CYS A 1 95 ? 0.521 -0.753 -27.029 1.00 61.12 95 CYS A C 1
ATOM 717 O O . CYS A 1 95 ? 1.724 -0.769 -27.294 1.00 61.12 95 CYS A O 1
ATOM 719 N N . ILE A 1 96 ? 0.014 0.228 -26.282 1.00 67.69 96 ILE A N 1
ATOM 720 C CA . ILE A 1 96 ? 0.872 1.314 -25.792 1.00 67.69 96 ILE A CA 1
ATOM 721 C C . ILE A 1 96 ? 1.763 0.803 -24.650 1.00 67.69 96 ILE A C 1
ATOM 723 O O . ILE A 1 96 ? 1.269 0.316 -23.628 1.00 67.69 96 ILE A O 1
ATOM 727 N N . PHE A 1 97 ? 3.080 0.968 -24.808 1.00 72.31 97 PHE A N 1
ATOM 728 C CA . PHE A 1 97 ? 4.072 0.702 -23.767 1.00 72.31 97 PHE A CA 1
ATOM 729 C C . PHE A 1 97 ? 4.002 1.777 -22.678 1.00 72.31 97 PHE A C 1
ATOM 731 O O . PHE A 1 97 ? 4.672 2.805 -22.766 1.00 72.31 97 PHE A O 1
ATOM 738 N N . ARG A 1 98 ? 3.142 1.579 -21.675 1.00 74.38 98 ARG A N 1
ATOM 739 C CA . ARG A 1 98 ? 2.942 2.556 -20.586 1.00 74.38 98 ARG A CA 1
ATOM 740 C C . ARG A 1 98 ? 2.785 1.956 -19.187 1.00 74.38 98 ARG A C 1
ATOM 742 O O . ARG A 1 98 ? 2.416 2.679 -18.267 1.00 74.38 98 ARG A O 1
ATOM 749 N N . GLY A 1 99 ? 3.063 0.661 -19.019 1.00 78.50 99 GLY A N 1
ATOM 750 C CA . GLY A 1 99 ? 2.800 -0.052 -17.765 1.00 78.50 99 GLY A CA 1
ATOM 751 C C . GLY A 1 99 ? 1.324 0.025 -17.350 1.00 78.50 99 GLY A C 1
ATOM 752 O O . GLY A 1 99 ? 0.454 0.396 -18.139 1.00 78.50 99 GLY A O 1
ATOM 753 N N . THR A 1 100 ? 1.024 -0.339 -16.107 1.00 84.44 100 THR A N 1
ATOM 754 C CA . THR A 1 100 ? -0.310 -0.164 -15.518 1.00 84.44 100 THR A CA 1
ATOM 755 C C . THR A 1 100 ? -0.147 0.513 -14.159 1.00 84.44 100 THR A C 1
ATOM 757 O O . THR A 1 100 ? 0.484 -0.071 -13.281 1.00 84.44 100 THR A O 1
ATOM 760 N N . PRO A 1 101 ? -0.675 1.731 -13.958 1.00 87.50 101 PRO A N 1
ATOM 761 C CA . PRO A 1 101 ? -0.551 2.427 -12.685 1.00 87.50 101 PRO A CA 1
ATOM 762 C C . PRO A 1 101 ? -1.412 1.765 -11.599 1.00 87.50 101 PRO A C 1
ATOM 764 O O . PRO A 1 101 ? -2.454 1.167 -11.885 1.00 87.50 101 PRO A O 1
ATOM 767 N N . ARG A 1 102 ? -1.041 1.959 -10.327 1.00 91.75 102 ARG A N 1
ATOM 768 C CA . ARG A 1 102 ? -1.770 1.425 -9.155 1.00 91.75 102 ARG A CA 1
ATOM 769 C C . ARG A 1 102 ? -3.267 1.742 -9.163 1.00 91.75 102 ARG A C 1
ATOM 771 O O . ARG A 1 102 ? -4.078 0.915 -8.756 1.00 91.75 102 ARG A O 1
ATOM 778 N N . VAL A 1 103 ? -3.657 2.924 -9.647 1.00 91.75 103 VAL A N 1
ATOM 779 C CA . VAL A 1 103 ? -5.074 3.321 -9.735 1.00 91.75 103 VAL A CA 1
ATOM 780 C C . VAL A 1 103 ? -5.858 2.457 -10.725 1.00 91.75 103 VAL A C 1
ATOM 782 O O . VAL A 1 103 ? -6.996 2.085 -10.441 1.00 91.75 103 VAL A O 1
ATOM 785 N N . GLU A 1 104 ? -5.248 2.077 -11.850 1.00 90.69 104 GLU A N 1
ATOM 786 C CA . GLU A 1 104 ? -5.861 1.172 -12.825 1.00 90.69 104 GLU A CA 1
ATOM 787 C C . GLU A 1 104 ? -5.934 -0.256 -12.277 1.00 90.69 104 GLU A C 1
ATOM 789 O O . GLU A 1 104 ? -6.958 -0.914 -12.459 1.00 90.69 104 GLU A O 1
ATOM 794 N N . LEU A 1 105 ? -4.910 -0.712 -11.543 1.00 91.12 105 LEU A N 1
ATOM 795 C CA . LEU A 1 105 ? -4.930 -2.011 -10.856 1.00 91.12 105 LEU A CA 1
ATOM 796 C C . LEU A 1 105 ? -6.037 -2.086 -9.799 1.00 91.12 105 LEU A C 1
ATOM 798 O O . LEU A 1 105 ? -6.816 -3.037 -9.794 1.00 91.12 105 LEU A O 1
ATOM 802 N N . MET A 1 106 ? -6.148 -1.066 -8.942 1.00 93.38 106 MET A N 1
ATOM 803 C CA . MET A 1 106 ? -7.175 -1.013 -7.898 1.00 93.38 106 MET A CA 1
ATOM 804 C C . MET A 1 106 ? -8.577 -0.958 -8.510 1.00 93.38 106 MET A C 1
ATOM 806 O O . MET A 1 106 ? -9.459 -1.701 -8.095 1.00 93.38 106 MET A O 1
ATOM 810 N N . THR A 1 107 ? -8.785 -0.129 -9.538 1.00 92.75 107 THR A N 1
ATOM 811 C CA . THR A 1 107 ? -10.078 -0.051 -10.242 1.00 92.75 107 THR A CA 1
ATOM 812 C C . THR A 1 107 ? -10.442 -1.404 -10.857 1.00 92.75 107 THR A C 1
ATOM 814 O O . THR A 1 107 ? -11.534 -1.922 -10.636 1.00 92.75 107 THR A O 1
ATOM 817 N N . ALA A 1 108 ? -9.488 -2.036 -11.547 1.00 90.75 108 ALA A N 1
ATOM 818 C CA . ALA A 1 108 ? -9.664 -3.351 -12.147 1.00 90.75 108 ALA A CA 1
ATOM 819 C C . ALA A 1 108 ? -9.986 -4.451 -11.124 1.00 90.75 108 ALA A C 1
ATOM 821 O O . ALA A 1 108 ? -10.757 -5.358 -11.450 1.00 90.75 108 ALA A O 1
ATOM 822 N N . GLU A 1 109 ? -9.392 -4.395 -9.928 1.00 92.12 109 GLU A N 1
ATOM 823 C CA . GLU A 1 109 ? -9.716 -5.285 -8.816 1.00 92.12 109 GLU A CA 1
ATOM 824 C C . GLU A 1 109 ? -11.160 -5.080 -8.363 1.00 92.12 109 GLU A C 1
ATOM 826 O O . GLU A 1 109 ? -11.924 -6.044 -8.338 1.00 92.12 109 GLU A O 1
ATOM 831 N N . LEU A 1 110 ? -11.538 -3.843 -8.034 1.00 93.06 110 LEU A N 1
ATOM 832 C CA . LEU A 1 110 ? -12.865 -3.508 -7.516 1.00 93.06 110 LEU A CA 1
ATOM 833 C C . LEU A 1 110 ? -13.974 -3.925 -8.492 1.00 93.06 110 LEU A C 1
ATOM 835 O O . LEU A 1 110 ? -14.944 -4.563 -8.077 1.00 93.06 110 LEU A O 1
ATOM 839 N N . ASP A 1 111 ? -13.779 -3.673 -9.788 1.00 92.19 111 ASP A N 1
ATOM 840 C CA . ASP A 1 111 ? -14.722 -4.046 -10.847 1.00 92.19 111 ASP A CA 1
ATOM 841 C C . ASP A 1 111 ? -14.897 -5.570 -10.965 1.00 92.19 111 ASP A C 1
ATOM 843 O O . ASP A 1 111 ? -16.004 -6.077 -11.164 1.00 92.19 111 ASP A O 1
ATOM 847 N N . ARG A 1 112 ? -13.803 -6.334 -10.831 1.00 88.94 112 ARG A N 1
ATOM 848 C CA . ARG A 1 112 ? -13.794 -7.799 -11.011 1.00 88.94 112 ARG A CA 1
ATOM 849 C C . ARG A 1 112 ? -13.981 -8.583 -9.717 1.00 88.94 112 ARG A C 1
ATOM 851 O O . ARG A 1 112 ? -14.057 -9.816 -9.751 1.00 88.94 112 ARG A O 1
ATOM 858 N N . ALA A 1 113 ? -14.031 -7.914 -8.571 1.00 85.94 113 ALA A N 1
ATOM 859 C CA . ALA A 1 113 ? -14.093 -8.574 -7.276 1.00 85.94 113 ALA A CA 1
ATOM 860 C C . ALA A 1 113 ? -15.475 -9.152 -6.947 1.00 85.94 113 ALA A C 1
ATOM 862 O O . ALA A 1 113 ? -15.588 -9.927 -5.998 1.00 85.94 113 ALA A O 1
ATOM 863 N N . CYS A 1 114 ? -16.526 -8.779 -7.688 1.00 86.12 114 CYS A N 1
ATOM 864 C CA . CYS A 1 114 ? -17.908 -9.196 -7.415 1.00 86.12 114 CYS A CA 1
ATOM 865 C C . CYS A 1 114 ? -18.329 -8.933 -5.950 1.00 86.12 114 CYS A C 1
ATOM 867 O O . CYS A 1 114 ? -18.998 -9.758 -5.332 1.00 86.12 114 CYS A O 1
ATOM 869 N N . GLY A 1 115 ? -17.891 -7.807 -5.372 1.00 88.88 115 GLY A N 1
ATOM 870 C CA . GLY A 1 115 ? -18.190 -7.420 -3.986 1.00 88.88 115 GLY A CA 1
ATOM 871 C C . GLY A 1 115 ? -17.349 -8.106 -2.897 1.00 88.88 115 GLY A C 1
ATOM 872 O O . GLY A 1 115 ? -17.614 -7.896 -1.712 1.00 88.88 115 GLY A O 1
ATOM 873 N N . LEU A 1 116 ? -16.348 -8.916 -3.267 1.00 89.44 116 LEU A N 1
ATOM 874 C CA . LEU A 1 116 ? -15.460 -9.597 -2.313 1.00 89.44 116 LEU A CA 1
ATOM 875 C C . LEU A 1 116 ? -14.238 -8.765 -1.897 1.00 89.44 116 LEU A C 1
ATOM 877 O O . LEU A 1 116 ? -13.724 -8.972 -0.797 1.00 89.44 116 LEU A O 1
ATOM 881 N N . SER A 1 117 ? -13.784 -7.826 -2.729 1.00 92.38 117 SER A N 1
ATOM 882 C CA . SER A 1 117 ? -12.707 -6.911 -2.343 1.00 92.38 117 SER A CA 1
ATOM 883 C C . SER A 1 117 ? -13.240 -5.915 -1.317 1.00 92.38 117 SER A C 1
ATOM 885 O O . SER A 1 117 ? -14.326 -5.348 -1.464 1.00 92.38 117 SER A O 1
ATOM 887 N N . ARG A 1 118 ? -12.474 -5.747 -0.243 1.00 94.25 118 ARG A N 1
ATOM 888 C CA . ARG A 1 118 ? -12.684 -4.767 0.827 1.00 94.25 118 ARG A CA 1
ATOM 889 C C . ARG A 1 118 ? -11.716 -3.592 0.713 1.00 94.25 118 ARG A C 1
ATOM 891 O O . ARG A 1 118 ? -11.614 -2.800 1.645 1.00 94.25 118 ARG A O 1
ATOM 898 N N . SER A 1 119 ? -11.001 -3.502 -0.403 1.00 94.06 119 SER A N 1
ATOM 899 C CA . SER A 1 119 ? -10.119 -2.386 -0.703 1.00 94.06 119 SER A CA 1
ATOM 900 C C . SER A 1 119 ? -10.886 -1.149 -1.133 1.00 94.06 119 SER A C 1
ATOM 902 O O . SER A 1 119 ? -12.058 -1.201 -1.503 1.00 94.06 119 SER A O 1
ATOM 904 N N . SER A 1 120 ? -10.196 -0.017 -1.105 1.00 94.69 120 SER A N 1
ATOM 905 C CA . SER A 1 120 ? -10.704 1.231 -1.656 1.00 94.69 120 SER A CA 1
ATOM 906 C C . SER A 1 120 ? -9.559 2.085 -2.175 1.00 94.69 120 SER A C 1
ATOM 908 O O . SER A 1 120 ? -8.445 2.033 -1.652 1.00 94.69 120 SER A O 1
ATOM 910 N N . VAL A 1 121 ? -9.860 2.910 -3.175 1.00 95.62 121 VAL A N 1
ATOM 911 C CA . VAL A 1 121 ? -8.966 3.988 -3.602 1.00 95.62 121 VAL A CA 1
ATOM 912 C C . VAL A 1 121 ? -8.917 5.035 -2.492 1.00 95.62 121 VAL A C 1
ATOM 914 O O . VAL A 1 121 ? -9.958 5.515 -2.043 1.00 95.62 121 VAL A O 1
ATOM 917 N N . GLY A 1 122 ? -7.710 5.363 -2.043 1.00 95.50 122 GLY A N 1
ATOM 918 C CA . GLY A 1 122 ? -7.501 6.345 -0.992 1.00 95.50 122 GLY A CA 1
ATOM 919 C C . GLY A 1 122 ? -7.828 7.785 -1.406 1.00 95.50 122 GLY A C 1
ATOM 920 O O . GLY A 1 122 ? -8.031 8.071 -2.591 1.00 95.50 122 GLY A O 1
ATOM 921 N N . PRO A 1 123 ? -7.858 8.715 -0.434 1.00 96.31 123 PRO A N 1
ATOM 922 C CA . PRO A 1 123 ? -8.090 10.134 -0.690 1.00 96.31 123 PRO A CA 1
ATOM 923 C C . PRO A 1 123 ? -7.095 10.716 -1.703 1.00 96.31 123 PRO A C 1
ATOM 925 O O . PRO A 1 123 ? -5.907 10.381 -1.692 1.00 96.31 123 PRO A O 1
ATOM 928 N N . ARG A 1 124 ? -7.567 11.619 -2.573 1.00 93.75 124 ARG A N 1
ATOM 929 C CA . ARG A 1 124 ? -6.733 12.213 -3.635 1.00 93.75 124 ARG A CA 1
ATOM 930 C C . ARG A 1 124 ? -5.608 13.082 -3.084 1.00 93.75 124 ARG A C 1
ATOM 932 O O . ARG A 1 124 ? -4.594 13.262 -3.747 1.00 93.75 124 ARG A O 1
ATOM 939 N N . GLU A 1 125 ? -5.766 13.588 -1.869 1.00 95.44 125 GLU A N 1
ATOM 940 C CA . GLU A 1 125 ? -4.768 14.393 -1.168 1.00 95.44 125 GLU A CA 1
ATOM 941 C C . GLU A 1 125 ? -3.543 13.562 -0.750 1.00 95.44 125 GLU A C 1
ATOM 943 O O . GLU A 1 125 ? -2.505 14.131 -0.425 1.00 95.44 125 GLU A O 1
ATOM 948 N N . LEU A 1 126 ? -3.652 12.225 -0.764 1.00 95.81 126 LEU A N 1
ATOM 949 C CA . LEU A 1 126 ? -2.559 11.292 -0.462 1.00 95.81 126 LEU A CA 1
ATOM 950 C C . LEU A 1 126 ? -1.869 10.742 -1.715 1.00 95.81 126 LEU A C 1
ATOM 952 O O . LEU A 1 126 ? -0.985 9.889 -1.606 1.00 95.81 126 LEU A O 1
ATOM 956 N N . TRP A 1 127 ? -2.263 11.205 -2.903 1.00 91.94 127 TRP A N 1
ATOM 957 C CA . TRP A 1 127 ? -1.601 10.808 -4.140 1.00 91.94 127 TRP A CA 1
ATOM 958 C C . TRP A 1 127 ? -0.124 11.240 -4.125 1.00 91.94 127 TRP A C 1
ATOM 960 O O . TRP A 1 127 ? 0.201 12.301 -3.588 1.00 91.94 127 TRP A O 1
ATOM 970 N N . PRO A 1 128 ? 0.786 10.440 -4.710 1.00 91.62 128 PRO A N 1
ATOM 971 C CA . PRO A 1 128 ? 0.521 9.326 -5.630 1.00 91.62 128 PRO A CA 1
ATOM 972 C C . PRO A 1 128 ? 0.128 7.984 -4.983 1.00 91.62 128 PRO A C 1
ATOM 974 O O . PRO A 1 128 ? -0.242 7.071 -5.714 1.00 91.62 128 PRO A O 1
ATOM 977 N N . GLY A 1 129 ? 0.148 7.847 -3.652 1.00 93.75 129 GLY A N 1
ATOM 978 C CA . GLY A 1 129 ? -0.232 6.599 -2.981 1.00 93.75 129 GLY A CA 1
ATOM 979 C C . GLY A 1 129 ? -1.723 6.270 -3.136 1.00 93.75 129 GLY A C 1
ATOM 980 O O . GLY A 1 129 ? -2.584 7.076 -2.776 1.00 93.75 129 GLY A O 1
ATOM 981 N N . VAL A 1 130 ? -2.040 5.068 -3.629 1.00 95.62 130 VAL A N 1
ATOM 982 C CA . VAL A 1 130 ? -3.413 4.669 -3.992 1.00 95.62 130 VAL A CA 1
ATOM 983 C C . VAL A 1 130 ? -4.066 3.813 -2.914 1.00 95.62 130 VAL A C 1
ATOM 985 O O . VAL A 1 130 ? -5.220 4.060 -2.564 1.00 95.62 130 VAL A O 1
ATOM 988 N N . SER A 1 131 ? -3.364 2.821 -2.361 1.00 95.88 131 SER A N 1
ATOM 989 C CA . SER A 1 131 ? -3.935 1.881 -1.383 1.00 95.88 131 SER A CA 1
ATOM 990 C C . SER A 1 131 ? -3.873 2.419 0.054 1.00 95.88 131 SER A C 1
ATOM 992 O O . SER A 1 131 ? -3.363 1.750 0.950 1.00 95.88 131 SER A O 1
ATOM 994 N N . ASN A 1 132 ? -4.370 3.644 0.259 1.00 97.44 132 ASN A N 1
ATOM 995 C CA . ASN A 1 132 ? -4.456 4.314 1.559 1.00 97.44 132 ASN A CA 1
ATOM 996 C C . ASN A 1 132 ? -5.898 4.319 2.074 1.00 97.44 132 ASN A C 1
ATOM 998 O O . ASN A 1 132 ? -6.711 5.114 1.606 1.00 97.44 132 ASN A O 1
ATOM 1002 N N . TYR A 1 133 ? -6.245 3.449 3.020 1.00 97.75 133 TYR A N 1
ATOM 1003 C CA . TYR A 1 133 ? -7.619 3.363 3.523 1.00 97.75 133 TYR A CA 1
ATOM 1004 C C . TYR A 1 133 ? -7.712 2.681 4.887 1.00 97.75 133 TYR A C 1
ATOM 1006 O O . TYR A 1 133 ? -6.758 2.067 5.361 1.00 97.75 133 TYR A O 1
ATOM 1014 N N . VAL A 1 134 ? -8.875 2.809 5.528 1.00 96.94 134 VAL A N 1
ATOM 1015 C CA . VAL A 1 134 ? -9.184 2.128 6.789 1.00 96.94 134 VAL A CA 1
ATOM 1016 C C . VAL A 1 134 ? -10.341 1.168 6.565 1.00 96.94 134 VAL A C 1
ATOM 1018 O O . VAL A 1 134 ? -11.388 1.564 6.056 1.00 96.94 134 VAL A O 1
ATOM 1021 N N . LEU A 1 135 ? -10.169 -0.083 6.978 1.00 95.06 135 LEU A N 1
ATOM 1022 C CA . LEU A 1 135 ? -11.216 -1.091 6.985 1.00 95.06 135 LEU A CA 1
ATOM 1023 C C . LEU A 1 135 ? -11.698 -1.330 8.417 1.00 95.06 135 LEU A C 1
ATOM 1025 O O . LEU A 1 135 ? -10.904 -1.612 9.314 1.00 95.06 135 LEU A O 1
ATOM 1029 N N . GLN A 1 136 ? -13.011 -1.243 8.617 1.00 94.06 136 GLN A N 1
ATOM 1030 C CA . GLN A 1 136 ? -13.656 -1.619 9.872 1.00 94.06 136 GLN A CA 1
ATOM 1031 C C . GLN A 1 136 ? -14.170 -3.051 9.753 1.00 94.06 136 GLN A C 1
ATOM 1033 O O . GLN A 1 136 ? -15.058 -3.334 8.947 1.00 94.06 136 GLN A O 1
ATOM 1038 N N . VAL A 1 137 ? -13.628 -3.959 10.559 1.00 91.19 137 VAL A N 1
ATOM 1039 C CA . VAL A 1 137 ? -14.205 -5.295 10.713 1.00 91.19 137 VAL A CA 1
ATOM 1040 C C . VAL A 1 137 ? -15.242 -5.210 11.818 1.00 91.19 137 VAL A C 1
ATOM 1042 O O . VAL A 1 137 ? -14.920 -4.900 12.964 1.00 91.19 137 VAL A O 1
ATOM 1045 N N . LEU A 1 138 ? -16.497 -5.446 11.458 1.00 91.06 138 LEU A N 1
ATOM 1046 C CA . LEU A 1 138 ? -17.633 -5.301 12.362 1.00 91.06 138 LEU A CA 1
ATOM 1047 C C . LEU A 1 138 ? -17.774 -6.532 13.259 1.00 91.06 138 LEU A C 1
ATOM 1049 O O . LEU A 1 138 ? -17.430 -7.651 12.871 1.00 91.06 138 LEU A O 1
ATOM 1053 N N . SER A 1 139 ? -18.284 -6.319 14.469 1.00 89.69 139 SER A N 1
ATOM 1054 C CA . SER A 1 139 ? -18.598 -7.401 15.393 1.00 89.69 139 SER A CA 1
ATOM 1055 C C . SER A 1 139 ? -19.713 -8.278 14.833 1.00 89.69 139 SER A C 1
ATOM 1057 O O . SER A 1 139 ? -20.726 -7.791 14.332 1.00 89.69 139 SER A O 1
ATOM 1059 N N . HIS A 1 140 ? -19.552 -9.593 14.978 1.00 85.75 140 HIS A N 1
ATOM 1060 C CA . HIS A 1 140 ? -20.611 -10.545 14.657 1.00 85.75 140 HIS A CA 1
ATOM 1061 C C . HIS A 1 140 ? -21.825 -10.381 15.589 1.00 85.75 140 HIS A C 1
ATOM 1063 O O . HIS A 1 140 ? -22.962 -10.544 15.162 1.00 85.75 140 HIS A O 1
ATOM 1069 N N . GLU A 1 141 ? -21.592 -10.050 16.863 1.00 88.75 141 GLU A N 1
ATOM 1070 C CA . GLU A 1 141 ? -22.649 -9.894 17.873 1.00 88.75 141 GLU A CA 1
ATOM 1071 C C . GLU A 1 141 ? -23.337 -8.528 17.796 1.00 88.75 141 GLU A C 1
ATOM 1073 O O . GLU A 1 141 ? -24.523 -8.407 18.098 1.00 88.75 141 GLU A O 1
ATOM 1078 N N . LYS A 1 142 ? -22.590 -7.495 17.390 1.00 89.88 142 LYS A N 1
ATOM 1079 C CA . LYS A 1 142 ? -23.071 -6.118 17.254 1.00 89.88 142 LYS A CA 1
ATOM 1080 C C . LYS A 1 142 ? -22.697 -5.592 15.866 1.00 89.88 142 LYS A C 1
ATOM 1082 O O . LYS A 1 142 ? -21.651 -4.964 15.726 1.00 89.88 142 LYS A O 1
ATOM 1087 N N . PRO A 1 143 ? -23.537 -5.820 14.841 1.00 83.50 143 PRO A N 1
ATOM 1088 C CA . PRO A 1 143 ? -23.197 -5.557 13.438 1.00 83.50 143 PRO A CA 1
ATOM 1089 C C . PRO A 1 143 ? -22.863 -4.104 13.079 1.00 83.50 143 PRO A C 1
ATOM 1091 O O . PRO A 1 143 ? -22.453 -3.847 11.954 1.00 83.50 143 PRO A O 1
ATOM 1094 N N . HIS A 1 144 ? -23.049 -3.153 13.995 1.00 87.81 144 HIS A N 1
ATOM 1095 C CA . HIS A 1 144 ? -22.703 -1.742 13.809 1.00 87.81 144 HIS A CA 1
ATOM 1096 C C . HIS A 1 144 ? -21.477 -1.303 14.618 1.00 87.81 144 HIS A C 1
ATOM 1098 O O . HIS A 1 144 ? -21.002 -0.185 14.431 1.00 87.81 144 HIS A O 1
ATOM 1104 N N . ASP A 1 145 ? -20.938 -2.180 15.468 1.00 91.44 145 ASP A N 1
ATOM 1105 C CA . ASP A 1 145 ? -19.792 -1.873 16.313 1.00 91.44 145 ASP A CA 1
ATOM 1106 C C . ASP A 1 145 ? -18.516 -2.436 15.661 1.00 91.44 145 ASP A C 1
ATOM 1108 O O . ASP A 1 145 ? -18.438 -3.647 15.410 1.00 91.44 145 ASP A O 1
ATOM 1112 N N . PRO A 1 146 ? -17.491 -1.610 15.394 1.00 92.56 146 PRO A N 1
ATOM 1113 C CA . PRO A 1 146 ? -16.207 -2.098 14.907 1.00 92.56 146 PRO A CA 1
ATOM 1114 C C . PRO A 1 146 ? -15.502 -2.940 15.979 1.00 92.56 146 PRO A C 1
ATOM 1116 O O . PRO A 1 146 ? -15.248 -2.487 17.094 1.00 92.56 146 PRO A O 1
ATOM 1119 N N . ALA A 1 147 ? -15.154 -4.174 15.620 1.00 91.56 147 ALA A N 1
ATOM 1120 C CA . ALA A 1 147 ? -14.369 -5.091 16.442 1.00 91.56 147 ALA A CA 1
ATOM 1121 C C . ALA A 1 147 ? -12.855 -4.974 16.186 1.00 91.56 147 ALA A C 1
ATOM 1123 O O . ALA A 1 147 ? -12.060 -5.345 17.047 1.00 91.56 147 ALA A O 1
ATOM 1124 N N . LEU A 1 148 ? -12.455 -4.482 15.010 1.00 91.88 148 LEU A N 1
ATOM 1125 C CA . LEU A 1 148 ? -11.061 -4.299 14.603 1.00 91.88 148 LEU A CA 1
ATOM 1126 C C . LEU A 1 148 ? -10.973 -3.189 13.551 1.00 91.88 148 LEU A C 1
ATOM 1128 O O . LEU A 1 148 ? -11.786 -3.144 12.624 1.00 91.88 148 LEU A O 1
ATOM 1132 N N . LEU A 1 149 ? -9.963 -2.330 13.670 1.00 93.81 149 LEU A N 1
ATOM 1133 C CA . LEU A 1 149 ? -9.597 -1.358 12.641 1.00 93.81 149 LEU A CA 1
ATOM 1134 C C . LEU A 1 149 ? -8.338 -1.831 11.923 1.00 93.81 149 LEU A C 1
ATOM 1136 O O . LEU A 1 149 ? -7.355 -2.186 12.565 1.00 93.81 149 LEU A O 1
ATOM 1140 N N . MET A 1 150 ? -8.353 -1.830 10.596 1.00 94.06 150 MET A N 1
ATOM 1141 C CA . MET A 1 150 ? -7.191 -2.159 9.774 1.00 94.06 150 MET A CA 1
ATOM 1142 C C . MET A 1 150 ? -6.833 -0.940 8.929 1.00 94.06 150 MET A C 1
ATOM 1144 O O . MET A 1 150 ? -7.636 -0.504 8.109 1.00 94.06 150 MET A O 1
ATOM 1148 N N . TYR A 1 151 ? -5.647 -0.384 9.134 1.00 95.75 151 TYR A N 1
ATOM 1149 C CA . TYR A 1 151 ? -5.121 0.753 8.389 1.00 95.75 151 TYR A CA 1
ATOM 1150 C C . TYR A 1 151 ? -4.161 0.242 7.323 1.00 95.75 151 TYR A C 1
ATOM 1152 O O . TYR A 1 151 ? -3.197 -0.455 7.634 1.00 95.75 151 TYR A O 1
ATOM 1160 N N . PHE A 1 152 ? -4.413 0.616 6.078 1.00 96.44 152 PHE A N 1
ATOM 1161 C CA . PHE A 1 152 ? -3.558 0.312 4.943 1.00 96.44 152 PHE A CA 1
ATOM 1162 C C . PHE A 1 152 ? -2.894 1.601 4.493 1.00 96.44 152 PHE A C 1
ATOM 1164 O O . PHE A 1 152 ? -3.576 2.599 4.250 1.00 96.44 152 PHE A O 1
ATOM 1171 N N . LEU A 1 153 ? -1.568 1.579 4.426 1.00 96.31 153 LEU A N 1
ATOM 1172 C CA . LEU A 1 153 ? -0.754 2.694 3.977 1.00 96.31 153 LEU A CA 1
ATOM 1173 C C . LEU A 1 153 ? 0.083 2.258 2.789 1.00 96.31 153 LEU A C 1
ATOM 1175 O O . LEU A 1 153 ? 0.815 1.271 2.829 1.00 96.31 153 LEU A O 1
ATOM 1179 N N . ASP A 1 154 ? -0.022 3.035 1.728 1.00 95.75 154 ASP A N 1
ATOM 1180 C CA . ASP A 1 154 ? 0.760 2.843 0.528 1.00 95.75 154 ASP A CA 1
ATOM 1181 C C . ASP A 1 154 ? 2.177 3.407 0.744 1.00 95.75 154 ASP A C 1
ATOM 1183 O O . ASP A 1 154 ? 2.389 4.617 0.697 1.00 95.75 154 ASP A O 1
ATOM 1187 N N . SER A 1 155 ? 3.154 2.538 1.010 1.00 95.25 155 SER A N 1
ATOM 1188 C CA . SER A 1 155 ? 4.559 2.925 1.230 1.00 95.25 155 SER A CA 1
ATOM 1189 C C . SER A 1 155 ? 5.315 3.295 -0.052 1.00 95.25 155 SER A C 1
ATOM 1191 O O . SER A 1 155 ? 6.523 3.504 -0.009 1.00 95.25 155 SER A O 1
ATOM 1193 N N . GLY A 1 156 ? 4.639 3.305 -1.199 1.00 93.19 156 GLY A N 1
ATOM 1194 C CA . GLY A 1 156 ? 5.216 3.661 -2.484 1.00 93.19 156 GLY A CA 1
ATOM 1195 C C . GLY A 1 156 ? 6.210 2.681 -3.079 1.00 93.19 156 GLY A C 1
ATOM 1196 O O . GLY A 1 156 ? 6.022 1.465 -2.986 1.00 93.19 156 GLY A O 1
ATOM 1197 N N . GLY A 1 157 ? 7.202 3.226 -3.783 1.00 90.06 157 GLY A N 1
ATOM 1198 C CA . GLY A 1 157 ? 8.073 2.481 -4.685 1.00 90.06 157 GLY A CA 1
ATOM 1199 C C . GLY A 1 157 ? 7.509 2.291 -6.082 1.00 90.06 157 GLY A C 1
ATOM 1200 O O . GLY A 1 157 ? 6.438 2.795 -6.411 1.00 90.06 157 GLY A O 1
ATOM 1201 N N . GLY A 1 158 ? 8.265 1.583 -6.917 1.00 87.44 158 GLY A N 1
ATOM 1202 C CA . GLY A 1 158 ? 7.920 1.399 -8.321 1.00 87.44 158 GLY A CA 1
ATOM 1203 C C . GLY A 1 158 ? 8.068 2.707 -9.086 1.00 87.44 158 GLY A C 1
ATOM 1204 O O . GLY A 1 158 ? 9.180 3.091 -9.447 1.00 87.44 158 GLY A O 1
ATOM 1205 N N . SER A 1 159 ? 6.954 3.398 -9.328 1.00 86.62 159 SER A N 1
ATOM 1206 C CA . SER A 1 159 ? 6.933 4.644 -10.106 1.00 86.62 159 SER A CA 1
ATOM 1207 C C . SER A 1 159 ? 7.151 5.927 -9.280 1.00 86.62 159 SER A C 1
ATOM 1209 O O . SER A 1 159 ? 7.299 7.008 -9.854 1.00 86.62 159 SER A O 1
ATOM 1211 N N . TYR A 1 160 ? 7.200 5.838 -7.945 1.00 89.75 160 TYR A N 1
ATOM 1212 C CA . TYR A 1 160 ? 7.377 6.981 -7.035 1.00 89.75 160 TYR A CA 1
ATOM 1213 C C . TYR A 1 160 ? 8.165 6.592 -5.765 1.00 89.75 160 TYR A C 1
ATOM 1215 O O . TYR A 1 160 ? 8.469 5.415 -5.576 1.00 89.75 160 TYR A O 1
ATOM 1223 N N . PRO A 1 161 ? 8.558 7.551 -4.897 1.00 93.25 161 PRO A N 1
ATOM 1224 C CA . PRO A 1 161 ? 9.437 7.270 -3.758 1.00 93.25 161 PRO A CA 1
ATOM 1225 C C . PRO A 1 161 ? 8.922 6.182 -2.801 1.00 93.25 161 PRO A C 1
ATOM 1227 O O . PRO A 1 161 ? 7.734 6.132 -2.487 1.00 93.25 161 PRO A O 1
ATOM 1230 N N . GLU A 1 162 ? 9.835 5.343 -2.302 1.00 93.75 162 GLU A N 1
ATOM 1231 C CA . GLU A 1 162 ? 9.580 4.298 -1.293 1.00 93.75 162 GLU A CA 1
ATOM 1232 C C . GLU A 1 162 ? 9.522 4.904 0.120 1.00 93.75 162 GLU A C 1
ATOM 1234 O O . GLU A 1 162 ? 10.475 4.792 0.894 1.00 93.75 162 GLU A O 1
ATOM 1239 N N . VAL A 1 163 ? 8.437 5.612 0.443 1.00 95.00 163 VAL A N 1
ATOM 1240 C CA . VAL A 1 163 ? 8.243 6.277 1.738 1.00 95.00 163 VAL A CA 1
ATOM 1241 C C . VAL A 1 163 ? 6.768 6.372 2.134 1.00 95.00 163 VAL A C 1
ATOM 1243 O O . VAL A 1 163 ? 5.902 6.643 1.304 1.00 95.00 163 VAL A O 1
ATOM 1246 N N . VAL A 1 164 ? 6.481 6.233 3.429 1.00 95.94 164 VAL A N 1
ATOM 1247 C CA . VAL A 1 164 ? 5.215 6.683 4.025 1.00 95.94 164 VAL A CA 1
ATOM 1248 C C . VAL A 1 164 ? 5.311 8.180 4.315 1.00 95.94 164 VAL A C 1
ATOM 1250 O O . VAL A 1 164 ? 6.065 8.621 5.183 1.00 95.94 164 VAL A O 1
ATOM 1253 N N . SER A 1 165 ? 4.543 8.978 3.577 1.00 96.06 165 SER A N 1
ATOM 1254 C CA . SER A 1 165 ? 4.672 10.434 3.576 1.00 96.06 165 SER A CA 1
ATOM 1255 C C . SER A 1 165 ? 4.142 11.124 4.845 1.00 96.06 165 SER A C 1
ATOM 1257 O O . SER A 1 165 ? 3.245 10.613 5.517 1.00 96.06 165 SER A O 1
ATOM 1259 N N . CYS A 1 166 ? 4.588 12.357 5.130 1.00 95.88 166 CYS A N 1
ATOM 1260 C CA . CYS A 1 166 ? 4.042 13.177 6.225 1.00 95.88 166 CYS A CA 1
ATOM 1261 C C . CYS A 1 166 ? 2.524 13.391 6.096 1.00 95.88 166 CYS A C 1
ATOM 1263 O O . CYS A 1 166 ? 1.816 13.473 7.102 1.00 95.88 166 CYS A O 1
ATOM 1265 N N . ALA A 1 167 ? 2.011 13.478 4.862 1.00 96.88 167 ALA A N 1
ATOM 1266 C CA . ALA A 1 167 ? 0.581 13.610 4.597 1.00 96.88 167 ALA A CA 1
ATOM 1267 C C . ALA A 1 167 ? -0.177 12.344 5.021 1.00 96.88 167 ALA A C 1
ATOM 1269 O O . ALA A 1 167 ? -1.205 12.440 5.687 1.00 96.88 167 ALA A O 1
ATOM 1270 N N . GLN A 1 168 ? 0.372 11.162 4.725 1.00 97.88 168 GLN A N 1
ATOM 1271 C CA . GLN A 1 168 ? -0.183 9.880 5.167 1.00 97.88 168 GLN A CA 1
ATOM 1272 C C . GLN A 1 168 ? -0.117 9.711 6.688 1.00 97.88 168 GLN A C 1
ATOM 1274 O O . GLN A 1 168 ? -1.088 9.248 7.278 1.00 97.88 168 GLN A O 1
ATOM 1279 N N . VAL A 1 169 ? 0.971 10.136 7.340 1.00 97.12 169 VAL A N 1
ATOM 1280 C CA . VAL A 1 169 ? 1.076 10.138 8.813 1.00 97.12 169 VAL A CA 1
ATOM 1281 C C . VAL A 1 169 ? 0.020 11.058 9.434 1.00 97.12 169 VAL A C 1
ATOM 1283 O O . VAL A 1 169 ? -0.699 10.667 10.355 1.00 97.12 169 VAL A O 1
ATOM 1286 N N . THR A 1 170 ? -0.137 12.268 8.891 1.00 97.50 170 THR A N 1
ATOM 1287 C CA . THR A 1 170 ? -1.163 13.229 9.332 1.00 97.50 170 THR A CA 1
ATOM 1288 C C . THR A 1 170 ? -2.572 12.663 9.155 1.00 97.50 170 THR A C 1
ATOM 1290 O O . THR A 1 170 ? -3.405 12.739 10.063 1.00 97.50 170 THR A O 1
ATOM 1293 N N . TRP A 1 171 ? -2.837 12.050 8.002 1.00 97.88 171 TRP A N 1
ATOM 1294 C CA . TRP A 1 171 ? -4.104 11.392 7.713 1.00 97.88 171 TRP A CA 1
ATOM 1295 C C . TRP A 1 171 ? -4.369 10.224 8.666 1.00 97.88 171 TRP A C 1
ATOM 1297 O O . TRP A 1 171 ? -5.452 10.157 9.246 1.00 97.88 171 TRP A O 1
ATOM 1307 N N . PHE A 1 172 ? -3.378 9.367 8.917 1.00 96.75 172 PHE A N 1
ATOM 1308 C CA . PHE A 1 172 ? -3.477 8.272 9.881 1.00 96.75 172 PHE A CA 1
ATOM 1309 C C . PHE A 1 172 ? -3.837 8.785 11.281 1.00 96.75 172 PHE A C 1
ATOM 1311 O O . PHE A 1 172 ? -4.743 8.251 11.922 1.00 96.75 172 PHE A O 1
ATOM 1318 N N . HIS A 1 173 ? -3.198 9.859 11.751 1.00 95.62 173 HIS A N 1
ATOM 1319 C CA . HIS A 1 173 ? -3.552 10.484 13.027 1.00 95.62 173 HIS A CA 1
ATOM 1320 C C . HIS A 1 173 ? -4.993 10.994 13.061 1.00 95.62 173 HIS A C 1
ATOM 1322 O O . HIS A 1 173 ? -5.691 10.797 14.057 1.00 95.62 173 HIS A O 1
ATOM 1328 N N . SER A 1 174 ? -5.448 11.641 11.985 1.00 96.75 174 SER A N 1
ATOM 1329 C CA . SER A 1 174 ? -6.826 12.120 11.874 1.00 96.75 174 SER A CA 1
ATOM 1330 C C . SER A 1 174 ? -7.826 10.961 11.921 1.00 96.75 174 SER A C 1
ATOM 1332 O O . SER A 1 174 ? -8.748 10.989 12.737 1.00 96.75 174 SER A O 1
ATOM 1334 N N . GLN A 1 175 ? -7.608 9.916 11.117 1.00 96.81 175 GLN A N 1
ATOM 1335 C CA . GLN A 1 175 ? -8.487 8.747 11.066 1.00 96.81 175 GLN A CA 1
ATOM 1336 C C . GLN A 1 175 ? -8.506 7.987 12.393 1.00 96.81 175 GLN A C 1
ATOM 1338 O O . GLN A 1 175 ? -9.577 7.673 12.903 1.00 96.81 175 GLN A O 1
ATOM 1343 N N . SER A 1 176 ? -7.341 7.738 12.991 1.00 95.12 176 SER A N 1
ATOM 1344 C CA . SER A 1 176 ? -7.246 6.976 14.241 1.00 95.12 176 SER A CA 1
ATOM 1345 C C . SER A 1 176 ? -7.851 7.704 15.438 1.00 95.12 176 SER A C 1
ATOM 1347 O O . SER A 1 176 ? -8.519 7.076 16.260 1.00 95.12 176 SER A O 1
ATOM 1349 N N . ARG A 1 177 ? -7.706 9.034 15.523 1.00 95.00 177 ARG A N 1
ATOM 1350 C CA . ARG A 1 177 ? -8.408 9.839 16.537 1.00 95.00 177 ARG A CA 1
ATOM 1351 C C . ARG A 1 177 ? -9.913 9.879 16.314 1.00 95.00 177 ARG A C 1
ATOM 1353 O O . ARG A 1 177 ? -10.652 9.866 17.290 1.00 95.00 177 ARG A O 1
ATOM 1360 N N . PHE A 1 178 ? -10.361 9.947 15.064 1.00 96.19 178 PHE A N 1
ATOM 1361 C CA . PHE A 1 178 ? -11.784 9.991 14.745 1.00 96.19 178 PHE A CA 1
ATOM 1362 C C . PHE A 1 178 ? -12.479 8.652 15.031 1.00 96.19 178 PHE A C 1
ATOM 1364 O O . PHE A 1 178 ? -13.515 8.625 15.687 1.00 96.19 178 PHE A O 1
ATOM 1371 N N . LEU A 1 179 ? -11.895 7.543 14.570 1.00 95.06 179 LEU A N 1
ATOM 1372 C CA . LEU A 1 179 ? -12.490 6.207 14.672 1.00 95.06 179 LEU A CA 1
ATOM 1373 C C . LEU A 1 179 ? -12.288 5.561 16.044 1.00 95.06 179 LEU A C 1
ATOM 1375 O O . LEU A 1 179 ? -13.096 4.736 16.462 1.00 95.06 179 LEU A O 1
ATOM 1379 N N . ASN A 1 180 ? -11.197 5.895 16.732 1.00 94.88 180 ASN A N 1
ATOM 1380 C CA . ASN A 1 180 ? -10.797 5.227 17.964 1.00 94.88 180 ASN A CA 1
ATOM 1381 C C . ASN A 1 180 ? -10.079 6.200 18.918 1.00 94.88 180 ASN A C 1
ATOM 1383 O O . ASN A 1 180 ? -8.904 5.992 19.247 1.00 94.88 180 ASN A O 1
ATOM 1387 N N . PRO A 1 181 ? -10.752 7.278 19.366 1.00 92.69 181 PRO A N 1
ATOM 1388 C CA . PRO A 1 181 ? -10.138 8.333 20.180 1.00 92.69 181 PRO A CA 1
ATOM 1389 C C . PRO A 1 181 ? -9.469 7.781 21.443 1.00 92.69 181 PRO A C 1
ATOM 1391 O O . PRO A 1 181 ? -8.342 8.158 21.759 1.00 92.69 181 PRO A O 1
ATOM 1394 N N . ASP A 1 182 ? -10.119 6.812 22.088 1.00 88.94 182 ASP A N 1
ATOM 1395 C CA . ASP A 1 182 ? -9.674 6.213 23.349 1.00 88.94 182 ASP A CA 1
ATOM 1396 C C . ASP A 1 182 ? -8.777 4.975 23.162 1.00 88.94 182 ASP A C 1
ATOM 1398 O O . ASP A 1 182 ? -8.387 4.348 24.145 1.00 88.94 182 ASP A O 1
ATOM 1402 N N . GLY A 1 183 ? -8.486 4.564 21.920 1.00 88.25 183 GLY A N 1
ATOM 1403 C CA . GLY A 1 183 ? -7.656 3.383 21.638 1.00 88.25 183 GLY A CA 1
ATOM 1404 C C . GLY A 1 183 ? -8.264 2.047 22.098 1.00 88.25 183 GLY A C 1
ATOM 1405 O O . GLY A 1 183 ? -7.533 1.083 22.308 1.00 88.25 183 GLY A O 1
ATOM 1406 N N . ARG A 1 184 ? -9.588 1.983 22.293 1.00 89.56 184 ARG A N 1
ATOM 1407 C CA . ARG A 1 184 ? -10.299 0.804 22.824 1.00 89.56 184 ARG A CA 1
ATOM 1408 C C . ARG A 1 184 ? -10.498 -0.298 21.791 1.00 89.56 184 ARG A C 1
ATOM 1410 O O . ARG A 1 184 ? -10.589 -1.465 22.167 1.00 89.56 184 ARG A O 1
ATOM 1417 N N . ILE A 1 185 ? -10.597 0.066 20.516 1.00 90.81 185 ILE A N 1
ATOM 1418 C CA . ILE A 1 185 ? -10.731 -0.896 19.421 1.00 90.81 185 ILE A CA 1
ATOM 1419 C C . ILE A 1 185 ? -9.320 -1.371 19.037 1.00 90.81 185 ILE A C 1
ATOM 1421 O O . ILE A 1 185 ? -8.443 -0.524 18.860 1.00 90.81 185 ILE A O 1
ATOM 1425 N N . PRO A 1 186 ? -9.071 -2.684 18.910 1.00 90.75 186 PRO A N 1
ATOM 1426 C CA . PRO A 1 186 ? -7.817 -3.216 18.379 1.00 90.75 186 PRO A CA 1
ATOM 1427 C C . PRO A 1 186 ? -7.510 -2.675 16.973 1.00 90.75 186 PRO A C 1
ATOM 1429 O O . PRO A 1 186 ? -8.419 -2.512 16.156 1.00 90.75 186 PRO A O 1
ATOM 1432 N N . GLU A 1 187 ? -6.234 -2.415 16.680 1.00 89.56 187 GLU A N 1
ATOM 1433 C CA . GLU A 1 187 ? -5.791 -1.777 15.431 1.00 89.56 187 GLU A CA 1
ATOM 1434 C C . GLU A 1 187 ? -4.686 -2.595 14.747 1.00 89.56 187 GLU A C 1
ATOM 1436 O O . GLU A 1 187 ? -3.704 -2.968 15.374 1.00 89.56 187 GLU A O 1
ATOM 1441 N N . LEU A 1 188 ? -4.797 -2.849 13.447 1.00 90.19 188 LEU A N 1
ATOM 1442 C CA . LEU A 1 188 ? -3.724 -3.423 12.631 1.00 90.19 188 LEU A CA 1
ATOM 1443 C C . LEU A 1 188 ? -3.264 -2.389 11.622 1.00 90.19 188 LEU A C 1
ATOM 1445 O O . LEU A 1 188 ? -4.099 -1.725 11.012 1.00 90.19 188 LEU A O 1
ATOM 1449 N N . VAL A 1 189 ? -1.956 -2.260 11.429 1.00 92.00 189 VAL A N 1
ATOM 1450 C CA . VAL A 1 189 ? -1.395 -1.295 10.481 1.00 92.00 189 VAL A CA 1
ATOM 1451 C C . VAL A 1 189 ? -0.501 -2.031 9.494 1.00 92.00 189 VAL A C 1
ATOM 1453 O O . VAL A 1 189 ? 0.421 -2.752 9.885 1.00 92.00 189 VAL A O 1
ATOM 1456 N N . PHE A 1 190 ? -0.804 -1.858 8.211 1.00 91.44 190 PHE A N 1
ATOM 1457 C CA . PHE A 1 190 ? -0.158 -2.539 7.099 1.00 91.44 190 PHE A CA 1
ATOM 1458 C C . PHE A 1 190 ? 0.444 -1.529 6.132 1.00 91.44 190 PHE A C 1
ATOM 1460 O O . PHE A 1 190 ? -0.221 -0.580 5.715 1.00 91.44 190 PHE A O 1
ATOM 1467 N N . TRP A 1 191 ? 1.681 -1.785 5.725 1.00 93.31 191 TRP A N 1
ATOM 1468 C CA . TRP A 1 191 ? 2.305 -1.200 4.544 1.00 93.31 191 TRP A CA 1
ATOM 1469 C C . TRP A 1 191 ? 3.341 -2.185 4.001 1.00 93.31 191 TRP A C 1
ATOM 1471 O O . TRP A 1 191 ? 3.772 -3.090 4.714 1.00 93.31 191 TRP A O 1
ATOM 1481 N N . HIS A 1 192 ? 3.729 -2.038 2.739 1.00 92.56 192 HIS A N 1
ATOM 1482 C CA . HIS A 1 192 ? 4.560 -3.038 2.075 1.00 92.56 192 HIS A CA 1
ATOM 1483 C C . HIS A 1 192 ? 6.058 -2.902 2.401 1.00 92.56 192 HIS A C 1
ATOM 1485 O O . HIS A 1 192 ? 6.667 -3.845 2.905 1.00 92.56 192 HIS A O 1
ATOM 1491 N N . VAL A 1 193 ? 6.654 -1.731 2.140 1.00 91.50 193 VAL A N 1
ATOM 1492 C CA . VAL A 1 193 ? 8.103 -1.509 2.288 1.00 91.50 193 VAL A CA 1
ATOM 1493 C C . VAL A 1 193 ? 8.447 -1.230 3.763 1.00 91.50 193 VAL A C 1
ATOM 1495 O O . VAL A 1 193 ? 7.952 -0.245 4.321 1.00 91.50 193 VAL A O 1
ATOM 1498 N N . PRO A 1 194 ? 9.291 -2.047 4.422 1.00 90.94 194 PRO A N 1
ATOM 1499 C CA . PRO A 1 194 ? 9.646 -1.894 5.836 1.00 90.94 194 PRO A CA 1
ATOM 1500 C C . PRO A 1 194 ? 10.136 -0.494 6.208 1.00 90.94 194 PRO A C 1
ATOM 1502 O O . PRO A 1 194 ? 10.809 0.163 5.420 1.00 90.94 194 PRO A O 1
ATOM 1505 N N . SER A 1 195 ? 9.868 -0.053 7.438 1.00 91.62 195 SER A N 1
ATOM 1506 C CA . SER A 1 195 ? 10.455 1.193 7.944 1.00 91.62 195 SER A CA 1
ATOM 1507 C C . SER A 1 195 ? 11.973 1.065 8.120 1.00 91.62 195 SER A C 1
ATOM 1509 O O . SER A 1 195 ? 12.492 -0.031 8.351 1.00 91.62 195 SER A O 1
ATOM 1511 N N . THR A 1 196 ? 12.715 2.174 8.096 1.00 92.00 196 THR A N 1
ATOM 1512 C CA . THR A 1 196 ? 14.174 2.160 8.338 1.00 92.00 196 THR A CA 1
ATOM 1513 C C . THR A 1 196 ? 14.535 1.649 9.735 1.00 92.00 196 THR A C 1
ATOM 1515 O O . THR A 1 196 ? 15.654 1.183 9.954 1.00 92.00 196 THR A O 1
ATOM 1518 N N . ALA A 1 197 ? 13.585 1.650 10.679 1.00 87.69 197 ALA A N 1
ATOM 1519 C CA . ALA A 1 197 ? 13.758 1.022 11.985 1.00 87.69 197 ALA A CA 1
ATOM 1520 C C . ALA A 1 197 ? 14.123 -0.470 11.866 1.00 87.69 197 ALA A C 1
ATOM 1522 O O . ALA A 1 197 ? 14.906 -0.972 12.675 1.00 87.69 197 ALA A O 1
ATOM 1523 N N . TYR A 1 198 ? 13.639 -1.158 10.823 1.00 86.75 198 TYR A N 1
ATOM 1524 C CA . TYR A 1 198 ? 13.941 -2.569 10.581 1.00 86.75 198 TYR A CA 1
ATOM 1525 C C . TYR A 1 198 ? 15.406 -2.829 10.240 1.00 86.75 198 TYR A C 1
ATOM 1527 O O . TYR A 1 198 ? 15.887 -3.914 10.537 1.00 86.75 198 TYR A O 1
ATOM 1535 N N . VAL A 1 199 ? 16.165 -1.842 9.752 1.00 87.75 199 VAL A N 1
ATOM 1536 C CA . VAL A 1 199 ? 17.620 -1.992 9.536 1.00 87.75 199 VAL A CA 1
ATOM 1537 C C . VAL A 1 199 ? 18.351 -2.355 10.833 1.00 87.75 199 VAL A C 1
ATOM 1539 O O . VAL A 1 199 ? 19.374 -3.037 10.813 1.00 87.75 199 VAL A O 1
ATOM 1542 N N . LYS A 1 200 ? 17.832 -1.899 11.979 1.00 86.19 200 LYS A N 1
ATOM 1543 C CA . LYS A 1 200 ? 18.441 -2.146 13.291 1.00 86.19 200 LYS A CA 1
ATOM 1544 C C . LYS A 1 200 ? 18.043 -3.491 13.894 1.00 86.19 200 LYS A C 1
ATOM 1546 O O . LYS A 1 200 ? 18.821 -4.038 14.668 1.00 86.19 200 LYS A O 1
ATOM 1551 N N . VAL A 1 201 ? 16.838 -3.980 13.592 1.00 84.06 201 VAL A N 1
ATOM 1552 C CA . VAL A 1 201 ? 16.228 -5.128 14.291 1.00 84.06 201 VAL A CA 1
ATOM 1553 C C . VAL A 1 201 ? 16.061 -6.373 13.422 1.00 84.06 201 VAL A C 1
ATOM 1555 O O . VAL A 1 201 ? 15.899 -7.463 13.965 1.00 84.06 201 VAL A O 1
ATOM 1558 N N . ALA A 1 202 ? 16.090 -6.239 12.095 1.00 82.38 202 ALA A N 1
ATOM 1559 C CA . ALA A 1 202 ? 16.007 -7.378 11.196 1.00 82.38 202 ALA A CA 1
ATOM 1560 C C . ALA A 1 202 ? 17.277 -8.242 11.306 1.00 82.38 202 ALA A C 1
ATOM 1562 O O . ALA A 1 202 ? 18.378 -7.698 11.462 1.00 82.38 202 ALA A O 1
ATOM 1563 N N . PRO A 1 203 ? 17.149 -9.579 11.207 1.00 81.06 203 PRO A N 1
ATOM 1564 C CA . PRO A 1 203 ? 18.299 -10.448 11.016 1.00 81.06 203 PRO A CA 1
ATOM 1565 C C . PRO A 1 203 ? 19.102 -9.983 9.802 1.00 81.06 203 PRO A C 1
ATOM 1567 O O . PRO A 1 203 ? 18.532 -9.665 8.761 1.00 81.06 203 PRO A O 1
ATOM 1570 N N . LYS A 1 204 ? 20.422 -9.918 9.959 1.00 80.31 204 LYS A N 1
ATOM 1571 C CA . LYS A 1 204 ? 21.331 -9.646 8.845 1.00 80.31 204 LYS A CA 1
ATOM 1572 C C . LYS A 1 204 ? 21.594 -10.935 8.085 1.00 80.31 204 LYS A C 1
ATOM 1574 O O . LYS A 1 204 ? 21.613 -11.996 8.708 1.00 80.31 204 LYS A O 1
ATOM 1579 N N . ALA A 1 205 ? 21.955 -10.842 6.811 1.00 76.44 205 ALA A N 1
ATOM 1580 C CA . ALA A 1 205 ? 22.410 -11.996 6.029 1.00 76.44 205 ALA A CA 1
ATOM 1581 C C . ALA A 1 205 ? 23.598 -12.725 6.700 1.00 76.44 205 ALA A C 1
ATOM 1583 O O . ALA A 1 205 ? 23.782 -13.931 6.574 1.00 76.44 205 ALA A O 1
ATOM 1584 N N . THR A 1 206 ? 24.395 -12.008 7.498 1.00 76.38 206 THR A N 1
ATOM 1585 C CA . THR A 1 206 ? 25.508 -12.578 8.275 1.00 76.38 206 THR A CA 1
ATOM 1586 C C . THR A 1 206 ? 25.085 -13.275 9.575 1.00 76.38 206 THR A C 1
ATOM 1588 O O . THR A 1 206 ? 25.929 -13.814 10.289 1.00 76.38 206 THR A O 1
ATOM 1591 N N . SER A 1 207 ? 23.811 -13.204 9.955 1.00 75.88 207 SER A N 1
ATOM 1592 C CA . SER A 1 207 ? 23.270 -13.707 11.217 1.00 75.88 207 SER A CA 1
ATOM 1593 C C . SER A 1 207 ? 22.247 -14.800 10.931 1.00 75.88 207 SER A C 1
ATOM 1595 O O . SER A 1 207 ? 21.065 -14.532 10.756 1.00 75.88 207 SER A O 1
ATOM 1597 N N . GLU A 1 208 ? 22.716 -16.047 10.896 1.00 70.31 208 GLU A N 1
ATOM 1598 C CA . GLU A 1 208 ? 21.878 -17.198 10.566 1.00 70.31 208 GLU A CA 1
ATOM 1599 C C . GLU A 1 208 ? 20.768 -17.405 11.611 1.00 70.31 208 GLU A C 1
ATOM 1601 O O . GLU A 1 208 ? 21.014 -17.772 12.767 1.00 70.31 208 GLU A O 1
ATOM 1606 N N . VAL A 1 209 ? 19.517 -17.224 11.191 1.00 78.75 209 VAL A N 1
ATOM 1607 C CA . VAL A 1 209 ? 18.351 -17.635 11.968 1.00 78.75 209 VAL A CA 1
ATOM 1608 C C . VAL A 1 209 ? 18.217 -19.152 11.841 1.00 78.75 209 VAL A C 1
ATOM 1610 O O . VAL A 1 209 ? 17.712 -19.672 10.851 1.00 78.75 209 VAL A O 1
ATOM 1613 N N . ARG A 1 210 ? 18.661 -19.882 12.872 1.00 73.81 210 ARG A N 1
ATOM 1614 C CA . ARG A 1 210 ? 18.698 -21.362 12.917 1.00 73.81 210 ARG A CA 1
ATOM 1615 C C . ARG A 1 210 ? 17.349 -22.049 13.178 1.00 73.81 210 ARG A C 1
ATOM 1617 O O . ARG A 1 210 ? 17.300 -23.167 13.686 1.00 73.81 210 ARG A O 1
ATOM 1624 N N . LYS A 1 211 ? 16.238 -21.379 12.882 1.00 75.69 211 LYS A N 1
ATOM 1625 C CA . LYS A 1 211 ? 14.891 -21.967 12.951 1.00 75.69 211 LYS A CA 1
ATOM 1626 C C . LYS A 1 211 ? 14.450 -22.362 11.539 1.00 75.69 211 LYS A C 1
ATOM 1628 O O . LYS A 1 211 ? 15.045 -21.881 10.581 1.00 75.69 211 LYS A O 1
ATOM 1633 N N . PRO A 1 212 ? 13.426 -23.220 11.374 1.00 78.12 212 PRO A N 1
ATOM 1634 C CA . PRO A 1 212 ? 12.821 -23.425 10.065 1.00 78.12 212 PRO A CA 1
ATOM 1635 C C . PRO A 1 212 ? 12.362 -22.073 9.506 1.00 78.12 212 PRO A C 1
ATOM 1637 O O . PRO A 1 212 ? 11.431 -21.461 10.029 1.00 78.12 212 PRO A O 1
ATOM 1640 N N . CYS A 1 213 ? 13.057 -21.597 8.479 1.00 68.56 213 CYS A N 1
ATOM 1641 C CA . CYS A 1 213 ? 12.791 -20.337 7.802 1.00 68.56 213 CYS A CA 1
ATOM 1642 C C . CYS A 1 213 ? 12.452 -20.640 6.343 1.00 68.56 213 CYS A C 1
ATOM 1644 O O . CYS A 1 213 ? 13.047 -21.523 5.729 1.00 68.56 213 CYS A O 1
ATOM 1646 N N . VAL A 1 214 ? 11.465 -19.929 5.804 1.00 71.62 214 VAL A N 1
ATOM 1647 C CA . VAL A 1 214 ? 11.060 -20.013 4.397 1.00 71.62 214 VAL A CA 1
ATOM 1648 C C . VAL A 1 214 ? 11.377 -18.669 3.750 1.00 71.62 214 VAL A C 1
ATOM 1650 O O . VAL A 1 214 ? 11.101 -17.629 4.346 1.00 71.62 214 VAL A O 1
ATOM 1653 N N . GLY A 1 215 ? 11.938 -18.692 2.541 1.00 74.25 215 GLY A N 1
ATOM 1654 C CA . GLY A 1 215 ? 12.375 -17.491 1.824 1.00 74.25 215 GLY A CA 1
ATOM 1655 C C . GLY A 1 215 ? 13.831 -17.108 2.111 1.00 74.25 215 GLY A C 1
ATOM 1656 O O . GLY A 1 215 ? 14.583 -17.894 2.680 1.00 74.25 215 GLY A O 1
ATOM 1657 N N . SER A 1 216 ? 14.214 -15.892 1.720 1.00 73.25 216 SER A N 1
ATOM 1658 C CA . SER A 1 216 ? 15.599 -15.394 1.702 1.00 73.25 216 SER A CA 1
ATOM 1659 C C . SER A 1 216 ? 16.058 -14.729 3.011 1.00 73.25 216 SER A C 1
ATOM 1661 O O . SER A 1 216 ? 17.003 -13.949 3.004 1.00 73.25 216 SER A O 1
ATOM 1663 N N . LEU A 1 217 ? 15.433 -15.039 4.159 1.00 77.12 217 LEU A N 1
ATOM 1664 C CA . LEU A 1 217 ? 15.718 -14.369 5.446 1.00 77.12 217 LEU A CA 1
ATOM 1665 C C . LEU A 1 217 ? 17.203 -14.409 5.853 1.00 77.12 217 LEU A C 1
ATOM 1667 O O . LEU A 1 217 ? 17.688 -13.478 6.483 1.00 77.12 217 LEU A O 1
ATOM 1671 N N . ASN A 1 218 ? 17.905 -15.495 5.521 1.00 80.06 218 ASN A N 1
ATOM 1672 C CA . ASN A 1 218 ? 19.332 -15.667 5.816 1.00 80.06 218 ASN A CA 1
ATOM 1673 C C . ASN A 1 218 ? 20.239 -15.279 4.632 1.00 80.06 218 ASN A C 1
ATOM 1675 O O . ASN A 1 218 ? 21.456 -15.370 4.746 1.00 80.06 218 ASN A O 1
ATOM 1679 N N . GLU A 1 219 ? 19.664 -14.907 3.489 1.00 80.88 219 GLU A N 1
ATOM 1680 C CA . GLU A 1 219 ? 20.386 -14.667 2.233 1.00 80.88 219 GLU A CA 1
ATOM 1681 C C . GLU A 1 219 ? 20.465 -13.175 1.886 1.00 80.88 219 GLU A C 1
ATOM 1683 O O . GLU A 1 219 ? 21.381 -12.755 1.183 1.00 80.88 219 GLU A O 1
ATOM 1688 N N . GLU A 1 220 ? 19.529 -12.368 2.389 1.00 82.00 220 GLU A N 1
ATOM 1689 C CA . GLU A 1 220 ? 19.380 -10.958 2.038 1.00 82.00 220 GLU A CA 1
ATOM 1690 C C . GLU A 1 220 ? 19.173 -10.103 3.296 1.00 82.00 220 GLU A C 1
ATOM 1692 O O . GLU A 1 220 ? 18.486 -10.503 4.237 1.00 82.00 220 GLU A O 1
ATOM 1697 N N . ASP A 1 221 ? 19.745 -8.897 3.302 1.00 85.00 221 ASP A N 1
ATOM 1698 C CA . ASP A 1 221 ? 19.399 -7.884 4.299 1.00 85.00 221 ASP A CA 1
ATOM 1699 C C . ASP A 1 221 ? 18.023 -7.271 3.983 1.00 85.00 221 ASP A C 1
ATOM 1701 O O . ASP A 1 221 ? 17.542 -7.290 2.847 1.00 85.00 221 ASP A O 1
ATOM 1705 N N . VAL A 1 222 ? 17.378 -6.682 4.994 1.00 86.31 222 VAL A N 1
ATOM 1706 C CA . VAL A 1 222 ? 16.119 -5.953 4.791 1.00 86.31 222 VAL A CA 1
ATOM 1707 C C . VAL A 1 222 ? 16.314 -4.783 3.818 1.00 86.31 222 VAL A C 1
ATOM 1709 O O . VAL A 1 222 ? 17.275 -4.025 3.935 1.00 86.31 222 VAL A O 1
ATOM 1712 N N . ALA A 1 223 ? 15.368 -4.607 2.893 1.00 88.94 223 ALA A N 1
ATOM 1713 C CA . ALA A 1 223 ? 15.274 -3.443 2.014 1.00 88.94 223 ALA A CA 1
ATOM 1714 C C . ALA A 1 223 ? 14.249 -2.446 2.596 1.00 88.94 223 ALA A C 1
ATOM 1716 O O . ALA A 1 223 ? 13.047 -2.648 2.407 1.00 88.94 223 ALA A O 1
ATOM 1717 N N . PRO A 1 224 ? 14.681 -1.434 3.372 1.00 92.06 224 PRO A N 1
ATOM 1718 C CA . PRO A 1 224 ? 13.773 -0.479 3.998 1.00 92.06 224 PRO A CA 1
ATOM 1719 C C . PRO A 1 224 ? 13.337 0.628 3.028 1.00 92.06 224 PRO A C 1
ATOM 1721 O O . PRO A 1 224 ? 13.939 0.826 1.976 1.00 92.06 224 PRO A O 1
ATOM 1724 N N . GLN A 1 225 ? 12.353 1.417 3.459 1.00 93.69 225 GLN A N 1
ATOM 1725 C CA . GLN A 1 225 ? 12.018 2.721 2.889 1.00 93.69 225 GLN A CA 1
ATOM 1726 C C . GLN A 1 225 ? 13.261 3.612 2.781 1.00 93.69 225 GLN A C 1
ATOM 1728 O O . GLN A 1 225 ? 14.190 3.519 3.588 1.00 93.69 225 GLN A O 1
ATOM 1733 N N . VAL A 1 226 ? 13.255 4.541 1.824 1.00 94.00 226 VAL A N 1
ATOM 1734 C CA . VAL A 1 226 ? 14.389 5.458 1.611 1.00 94.00 226 VAL A CA 1
ATOM 1735 C C . VAL A 1 226 ? 14.533 6.502 2.724 1.00 94.00 226 VAL A C 1
ATOM 1737 O O . VAL A 1 226 ? 15.596 7.104 2.867 1.00 94.00 226 VAL A O 1
ATOM 1740 N N . ALA A 1 227 ? 13.478 6.733 3.514 1.00 93.50 227 ALA A N 1
ATOM 1741 C CA . ALA A 1 227 ? 13.475 7.644 4.655 1.00 93.50 227 ALA A CA 1
ATOM 1742 C C . ALA A 1 227 ? 12.329 7.333 5.637 1.00 93.50 227 ALA A C 1
ATOM 1744 O O . ALA A 1 227 ? 11.351 6.691 5.270 1.00 93.50 227 ALA A O 1
ATOM 1745 N N . GLU A 1 228 ? 12.424 7.851 6.868 1.00 92.25 228 GLU A N 1
ATOM 1746 C CA . GLU A 1 228 ? 11.334 7.842 7.859 1.00 92.25 228 GLU A CA 1
ATOM 1747 C C . GLU A 1 228 ? 10.800 9.241 8.102 1.00 92.25 228 GLU A C 1
ATOM 1749 O O . GLU A 1 228 ? 11.549 10.120 8.529 1.00 92.25 228 GLU A O 1
ATOM 1754 N N . TRP A 1 229 ? 9.496 9.430 7.913 1.00 94.25 229 TRP A N 1
ATOM 1755 C CA . TRP A 1 229 ? 8.839 10.727 8.100 1.00 94.25 229 TRP A CA 1
ATOM 1756 C C . TRP A 1 229 ? 7.795 10.721 9.226 1.00 94.25 229 TRP A C 1
ATOM 1758 O O . TRP A 1 229 ? 6.828 11.479 9.205 1.00 94.25 229 TRP A O 1
ATOM 1768 N N . GLY A 1 230 ? 8.006 9.871 10.235 1.00 92.25 230 GLY A N 1
ATOM 1769 C CA . GLY A 1 230 ? 7.279 9.935 11.506 1.00 92.25 230 GLY A CA 1
ATOM 1770 C C . GLY A 1 230 ? 6.195 8.881 11.712 1.00 92.25 230 GLY A C 1
ATOM 1771 O O . GLY A 1 230 ? 5.564 8.891 12.761 1.00 92.25 230 GLY A O 1
ATOM 1772 N N . MET A 1 231 ? 5.990 7.934 10.788 1.00 93.50 231 MET A N 1
ATOM 1773 C CA . MET A 1 231 ? 5.000 6.867 11.002 1.00 93.50 231 MET A CA 1
ATOM 1774 C C . MET A 1 231 ? 5.347 5.999 12.220 1.00 93.50 231 MET A C 1
ATOM 1776 O O . MET A 1 231 ? 4.495 5.749 13.066 1.00 93.50 231 MET A O 1
ATOM 1780 N N . MET A 1 232 ? 6.605 5.571 12.360 1.00 91.38 232 MET A N 1
ATOM 1781 C CA . MET A 1 232 ? 7.012 4.765 13.520 1.00 91.38 232 MET A CA 1
ATOM 1782 C C . MET A 1 232 ? 6.836 5.516 14.847 1.00 91.38 232 MET A C 1
ATOM 1784 O O . MET A 1 232 ? 6.434 4.916 15.841 1.00 91.38 232 MET A O 1
ATOM 1788 N N . ASP A 1 233 ? 7.084 6.826 14.849 1.00 92.12 233 ASP A N 1
ATOM 1789 C CA . ASP A 1 233 ? 6.868 7.690 16.012 1.00 92.12 233 ASP A CA 1
ATOM 1790 C C . ASP A 1 233 ? 5.372 7.843 16.338 1.00 92.12 233 ASP A C 1
ATOM 1792 O O . ASP A 1 233 ? 4.959 7.697 17.490 1.00 92.12 233 ASP A O 1
ATOM 1796 N N . ALA A 1 234 ? 4.543 8.032 15.307 1.00 92.31 234 ALA A N 1
ATOM 1797 C CA . ALA A 1 234 ? 3.090 8.084 15.417 1.00 92.31 234 ALA A CA 1
ATOM 1798 C C . ALA A 1 234 ? 2.506 6.803 16.030 1.00 92.31 234 ALA A C 1
ATOM 1800 O O . ALA A 1 234 ? 1.587 6.875 16.850 1.00 92.31 234 ALA A O 1
ATOM 1801 N N . LEU A 1 235 ? 3.043 5.639 15.650 1.00 91.19 235 LEU A N 1
ATOM 1802 C CA . LEU A 1 235 ? 2.657 4.352 16.223 1.00 91.19 235 LEU A CA 1
ATOM 1803 C C . LEU A 1 235 ? 3.134 4.207 17.669 1.00 91.19 235 LEU A C 1
ATOM 1805 O O . LEU A 1 235 ? 2.345 3.813 18.520 1.00 91.19 235 LEU A O 1
ATOM 1809 N N . ALA A 1 236 ? 4.388 4.549 17.972 1.00 89.06 236 ALA A N 1
ATOM 1810 C CA . ALA A 1 236 ? 4.938 4.424 19.324 1.00 89.06 236 ALA A CA 1
ATOM 1811 C C . ALA A 1 236 ? 4.142 5.231 20.368 1.00 89.06 236 ALA A C 1
ATOM 1813 O O . ALA A 1 236 ? 3.985 4.791 21.503 1.00 89.06 236 ALA A O 1
ATOM 1814 N N . HIS A 1 237 ? 3.591 6.381 19.971 1.00 89.38 237 HIS A N 1
ATOM 1815 C CA . HIS A 1 237 ? 2.771 7.239 20.831 1.00 89.38 237 HIS A CA 1
ATOM 1816 C C . HIS A 1 237 ? 1.272 6.904 20.811 1.00 89.38 237 HIS A C 1
ATOM 1818 O O . HIS A 1 237 ? 0.467 7.596 21.445 1.00 89.38 237 HIS A O 1
ATOM 1824 N N . ARG A 1 238 ? 0.851 5.874 20.071 1.00 87.00 238 ARG A N 1
ATOM 1825 C CA . ARG A 1 238 ? -0.561 5.516 19.948 1.00 87.00 238 ARG A CA 1
ATOM 1826 C C . ARG A 1 238 ? -1.027 4.742 21.196 1.00 87.00 238 ARG A C 1
ATOM 1828 O O . ARG A 1 238 ? -0.468 3.692 21.488 1.00 87.00 238 ARG A O 1
ATOM 1835 N N . PRO A 1 239 ? -2.111 5.162 21.884 1.00 83.38 239 PRO A N 1
ATOM 1836 C CA . PRO A 1 239 ? -2.587 4.491 23.103 1.00 83.38 239 PRO A CA 1
ATOM 1837 C C . PRO A 1 239 ? -2.993 3.021 22.933 1.00 83.38 239 PRO A C 1
ATOM 1839 O O . PRO A 1 239 ? -2.981 2.265 23.899 1.00 83.38 239 PRO A O 1
ATOM 1842 N N . SER A 1 240 ? -3.387 2.617 21.722 1.00 80.06 240 SER A N 1
ATOM 1843 C CA . SER A 1 240 ? -3.751 1.231 21.412 1.00 80.06 240 SER A CA 1
ATOM 1844 C C . SER A 1 240 ? -2.531 0.308 21.324 1.00 80.06 240 SER A C 1
ATOM 1846 O O . SER A 1 240 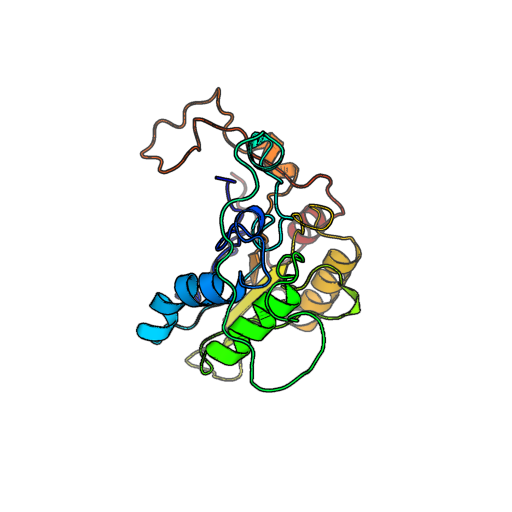? -2.684 -0.906 21.466 1.00 80.06 240 SER A O 1
ATOM 1848 N N . VAL A 1 241 ? -1.324 0.851 21.117 1.00 77.62 241 VAL A N 1
ATOM 1849 C CA . VAL A 1 241 ? -0.098 0.059 21.007 1.00 77.62 241 VAL A CA 1
ATOM 1850 C C . VAL A 1 241 ? 0.299 -0.451 22.384 1.00 77.62 241 VAL A C 1
ATOM 1852 O O . VAL A 1 241 ? 0.659 0.299 23.288 1.00 77.62 241 VAL A O 1
ATOM 1855 N N . LYS A 1 242 ? 0.257 -1.773 22.532 1.00 65.88 242 LYS A N 1
ATOM 1856 C CA . LYS A 1 242 ? 0.800 -2.464 23.697 1.00 65.88 242 LYS A CA 1
ATOM 1857 C C . LYS A 1 242 ? 2.250 -2.809 23.401 1.00 65.88 242 LYS A C 1
ATOM 1859 O O . LYS A 1 242 ? 2.521 -3.802 22.731 1.00 65.88 242 LYS A O 1
ATOM 1864 N N . VAL A 1 243 ? 3.176 -1.987 23.884 1.00 56.44 243 VAL A N 1
ATOM 1865 C CA . VAL A 1 243 ? 4.585 -2.377 23.931 1.00 56.44 243 VAL A CA 1
ATOM 1866 C C . VAL A 1 243 ? 4.704 -3.422 25.035 1.00 56.44 243 VAL A C 1
ATOM 1868 O O . VAL A 1 243 ? 4.560 -3.108 26.213 1.00 56.44 243 VAL A O 1
ATOM 1871 N N . SER A 1 244 ? 4.899 -4.686 24.669 1.00 38.62 244 SER A N 1
ATOM 1872 C CA . SER A 1 244 ? 5.462 -5.643 25.614 1.00 38.62 244 SER A CA 1
ATOM 1873 C C . SER A 1 244 ? 6.932 -5.273 25.773 1.00 38.62 244 SER A C 1
ATOM 1875 O O . SER A 1 244 ? 7.693 -5.400 24.814 1.00 38.62 244 SER A O 1
ATOM 1877 N N . GLU A 1 245 ? 7.315 -4.760 26.942 1.00 28.25 245 GLU A N 1
ATOM 1878 C CA . GLU A 1 245 ? 8.727 -4.715 27.323 1.00 28.25 245 GLU A CA 1
ATOM 1879 C C . GLU A 1 245 ? 9.261 -6.154 27.235 1.00 28.25 245 GLU A C 1
ATOM 1881 O O . GLU A 1 245 ? 8.704 -7.063 27.857 1.00 28.25 245 GLU A O 1
ATOM 1886 N N . PHE A 1 246 ? 10.252 -6.365 26.369 1.00 29.39 246 PHE A N 1
ATOM 1887 C CA . PHE A 1 246 ? 10.956 -7.636 26.195 1.00 29.39 246 PHE A CA 1
ATOM 1888 C C . PHE A 1 246 ? 12.296 -7.583 26.919 1.00 29.39 246 PHE A C 1
ATOM 1890 O O . PHE A 1 246 ? 12.966 -6.528 26.819 1.00 29.39 246 PHE A O 1
#

Secondary structure (DSSP, 8-state):
-PPPEEEE---SS-PPP--BS-SS-GGG--SS-HHHHHHHHHHHHHHTT--B--B--TTTTPPPP--GGGGSTT-PPPP-PPPPPS---SS-GGG------HHHHHHHHHHHSTT-B---PPPGGGTT----EEEEEEPSSSTTSEEEEEEE----BTTB-SS--HHHHHHHHHHHHHH-TTS-S-EEEEESSPPTTHHHHSPPTTS---S---SSTTTS-----S---SHHHHHHT-TT------

Sequ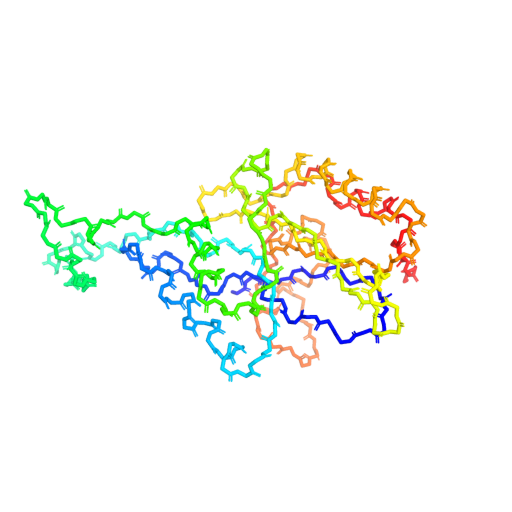ence (246 aa):
PRTQVSVLVQSGGRPIPSPLGDLVTANNVPVANASLYWDRAISPARRRGVPWSTVFGNHDDMPFEWPPEWFSPAGVPPVHCPPAASAMPEPDPGCIFRGTPRVELMTAELDRACGLSRSSVGPRELWPGVSNYVLQVLSHEKPHDPALLMYFLDSGGGSYPEVVSCAQVTWFHSQSRFLNPDGRIPELVFWHVPSTAYVKVAPKATSEVRKPCVGSLNEEDVAPQVAEWGMMDALAHRPSVKVSEF

InterPro domains:
  IPR029052 Metallo-dependent phosphatase-like [SSF56300] (20-194)

Radius of gyration: 20.23 Å; chains: 1; bounding box: 49×38×65 Å

pLDDT: mean 81.2, std 16.7, range [28.25, 97.88]

Organism: Aegilops tauschii subsp. strangulata (NCBI:txid200361)